Protein AF-0000000084494989 (afdb_homodimer)

Structure (mmCIF, N/CA/C/O backbone):
data_AF-0000000084494989-model_v1
#
loop_
_entity.id
_entity.type
_entity.pdbx_description
1 polymer 'Uncharacterized protein'
#
loop_
_atom_site.group_PDB
_atom_site.id
_atom_site.type_symbol
_atom_site.label_atom_id
_atom_site.label_alt_id
_atom_site.label_comp_id
_atom_site.label_asym_id
_atom_site.label_entity_id
_atom_site.label_seq_id
_atom_site.pdbx_PDB_ins_code
_atom_site.Cartn_x
_atom_site.Cartn_y
_atom_site.Cartn_z
_atom_site.occupancy
_atom_site.B_iso_or_equiv
_atom_site.auth_seq_id
_atom_site.auth_comp_id
_atom_site.auth_asym_id
_atom_site.auth_atom_id
_atom_site.pdbx_PDB_model_num
ATOM 1 N N . MET A 1 1 ? -18.688 28.234 21.469 1 36.44 1 MET A N 1
ATOM 2 C CA . MET A 1 1 ? -17.406 28.922 21.359 1 36.44 1 MET A CA 1
ATOM 3 C C . MET A 1 1 ? -16.328 27.984 20.844 1 36.44 1 MET A C 1
ATOM 5 O O . MET A 1 1 ? -15.438 28.406 20.094 1 36.44 1 MET A O 1
ATOM 9 N N . LEU A 1 2 ? -16.359 26.641 21.344 1 44.91 2 LEU A N 1
ATOM 10 C CA . LEU A 1 2 ? -15.422 25.547 21.078 1 44.91 2 LEU A CA 1
ATOM 11 C C . LEU A 1 2 ? -15.414 25.188 19.594 1 44.91 2 LEU A C 1
ATOM 13 O O . LEU A 1 2 ? -14.352 24.938 19.031 1 44.91 2 LEU A O 1
ATOM 17 N N . ILE A 1 3 ? -16.625 25.344 19.031 1 49.53 3 ILE A N 1
ATOM 18 C CA . ILE A 1 3 ? -16.844 25.031 17.609 1 49.53 3 ILE A CA 1
ATOM 19 C C . ILE A 1 3 ? -16.125 26.062 16.75 1 49.53 3 ILE A C 1
ATOM 21 O O . ILE A 1 3 ? -15.5 25.719 15.742 1 49.53 3 ILE A O 1
ATOM 25 N N . ALA A 1 4 ? -16.25 27.297 17.203 1 54.31 4 ALA A N 1
ATOM 26 C CA . ALA A 1 4 ? -15.648 28.406 16.469 1 54.31 4 ALA A CA 1
ATOM 27 C C . ALA A 1 4 ? -14.133 28.266 16.391 1 54.31 4 ALA A C 1
ATOM 29 O O . ALA A 1 4 ? -13.531 28.469 15.336 1 54.31 4 ALA A O 1
ATOM 30 N N . SER A 1 5 ? -13.562 27.906 17.516 1 60.19 5 SER A N 1
ATOM 31 C CA . SER A 1 5 ? -12.125 27.703 17.609 1 60.19 5 SER A CA 1
ATOM 32 C C . SER A 1 5 ? -11.648 26.594 16.688 1 60.19 5 SER A C 1
ATOM 34 O O . SER A 1 5 ? -10.594 26.703 16.062 1 60.19 5 SER A O 1
ATOM 36 N N . SER A 1 6 ? -12.68 25.812 16.422 1 79.06 6 SER A N 1
ATOM 37 C CA . SER A 1 6 ? -12.312 24.656 15.609 1 79.06 6 SER A CA 1
ATOM 38 C C . SER A 1 6 ? -12.25 25.016 14.125 1 79.06 6 SER A C 1
ATOM 40 O O . SER A 1 6 ? -11.305 24.641 13.43 1 79.06 6 SER A O 1
ATOM 42 N N . ILE A 1 7 ? -13.109 26.078 13.75 1 88.31 7 ILE A N 1
ATOM 43 C CA . ILE A 1 7 ? -13.133 26.438 12.336 1 88.31 7 ILE A CA 1
ATOM 44 C C . ILE A 1 7 ? -11.961 27.359 12.023 1 88.31 7 ILE A C 1
ATOM 46 O O . ILE A 1 7 ? -11.375 27.281 10.938 1 88.31 7 ILE A O 1
ATOM 50 N N . ASN A 1 8 ? -11.695 28.266 12.992 1 90.75 8 ASN A N 1
ATOM 51 C CA . ASN A 1 8 ? -10.562 29.172 12.797 1 90.75 8 ASN A CA 1
ATOM 52 C C . ASN A 1 8 ? -9.258 28.391 12.68 1 90.75 8 ASN A C 1
ATOM 54 O O . ASN A 1 8 ? -8.406 28.719 11.844 1 90.75 8 ASN A O 1
ATOM 58 N N . GLU A 1 9 ? -9.125 27.422 13.484 1 93.06 9 GLU A N 1
ATOM 59 C CA . GLU A 1 9 ? -7.934 26.578 13.43 1 93.06 9 GLU A CA 1
ATOM 60 C C . GLU A 1 9 ? -7.844 25.812 12.109 1 93.06 9 GLU A C 1
ATOM 62 O O . GLU A 1 9 ? -6.77 25.703 11.523 1 93.06 9 GLU A O 1
ATOM 67 N N . LEU A 1 10 ? -8.953 25.406 11.648 1 95.5 10 LEU A N 1
ATOM 68 C CA . LEU A 1 10 ? -9.016 24.688 10.375 1 95.5 10 LEU A CA 1
ATOM 69 C C . LEU A 1 10 ? -8.648 25.625 9.219 1 95.5 10 LEU A C 1
ATOM 71 O O . LEU A 1 10 ? -7.914 25.219 8.305 1 95.5 10 LEU A O 1
ATOM 75 N N . GLN A 1 11 ? -9.125 26.797 9.32 1 95.44 11 GLN A N 1
ATOM 76 C CA . GLN A 1 11 ? -8.828 27.766 8.281 1 95.44 11 GLN A CA 1
ATOM 77 C C . GLN A 1 11 ? -7.355 28.156 8.289 1 95.44 11 GLN A C 1
ATOM 79 O O . GLN A 1 11 ? -6.742 28.344 7.238 1 95.44 11 GLN A O 1
ATOM 84 N N . SER A 1 12 ? -6.922 28.359 9.492 1 96.38 12 SER A N 1
ATOM 85 C CA . SER A 1 12 ? -5.5 28.656 9.625 1 96.38 12 SER A CA 1
ATOM 86 C C . SER A 1 12 ? -4.637 27.547 9.055 1 96.38 12 SER A C 1
ATOM 88 O O . SER A 1 12 ? -3.662 27.797 8.344 1 96.38 12 SER A O 1
ATOM 90 N N . ALA A 1 13 ? -4.961 26.328 9.305 1 96.88 13 ALA A N 1
ATOM 91 C CA . ALA A 1 13 ? -4.246 25.172 8.773 1 96.88 13 ALA A CA 1
ATOM 92 C C . ALA A 1 13 ? -4.32 25.125 7.25 1 96.88 13 ALA A C 1
ATOM 94 O O . ALA A 1 13 ? -3.314 24.875 6.578 1 96.88 13 ALA A O 1
ATOM 95 N N . LYS A 1 14 ? -5.48 25.375 6.789 1 97.25 14 LYS A N 1
ATOM 96 C CA . LYS A 1 14 ? -5.645 25.422 5.34 1 97.25 14 LYS A CA 1
ATOM 97 C C . LYS A 1 14 ? -4.723 26.453 4.711 1 97.25 14 LYS A C 1
ATOM 99 O O . LYS A 1 14 ? -4.102 26.203 3.68 1 97.25 14 LYS A O 1
ATOM 104 N N . GLY A 1 15 ? -4.66 27.641 5.312 1 97.75 15 GLY A N 1
ATOM 105 C CA . GLY A 1 15 ? -3.756 28.672 4.832 1 97.75 15 GLY A CA 1
ATOM 106 C C . GLY A 1 15 ? -2.303 28.25 4.828 1 97.75 15 GLY A C 1
ATOM 107 O O . GLY A 1 15 ? -1.569 28.516 3.877 1 97.75 15 GLY A O 1
ATOM 108 N N . ALA A 1 16 ? -1.875 27.594 5.883 1 98 16 ALA A N 1
ATOM 109 C CA . ALA A 1 16 ? -0.505 27.109 5.988 1 98 16 ALA A CA 1
ATOM 110 C C . ALA A 1 16 ? -0.217 26.062 4.91 1 98 16 ALA A C 1
ATOM 112 O O . ALA A 1 16 ? 0.868 26.047 4.324 1 98 16 ALA A O 1
ATOM 113 N N . ILE A 1 17 ? -1.159 25.25 4.609 1 98.44 17 ILE A N 1
ATOM 114 C CA . ILE A 1 17 ? -1.026 24.219 3.584 1 98.44 17 ILE A CA 1
ATOM 115 C C . ILE A 1 17 ? -0.892 24.875 2.211 1 98.44 17 ILE A C 1
ATOM 117 O O . ILE A 1 17 ? -0.042 24.484 1.409 1 98.44 17 ILE A O 1
ATOM 121 N N . GLU A 1 18 ? -1.676 25.875 1.991 1 98.06 18 GLU A N 1
ATOM 122 C CA . GLU A 1 18 ? -1.604 26.594 0.723 1 98.06 18 GLU A CA 1
ATOM 123 C C . GLU A 1 18 ? -0.252 27.281 0.553 1 98.06 18 GLU A C 1
ATOM 125 O O . GLU A 1 18 ? 0.287 27.344 -0.554 1 98.06 18 GLU A O 1
ATOM 130 N N . THR A 1 19 ? 0.239 27.797 1.586 1 98.19 19 THR A N 1
ATOM 131 C CA . THR A 1 19 ? 1.559 28.422 1.556 1 98.19 19 THR A CA 1
ATOM 132 C C . THR A 1 19 ? 2.633 27.391 1.214 1 98.19 19 THR A C 1
ATOM 134 O O . THR A 1 19 ? 3.496 27.641 0.371 1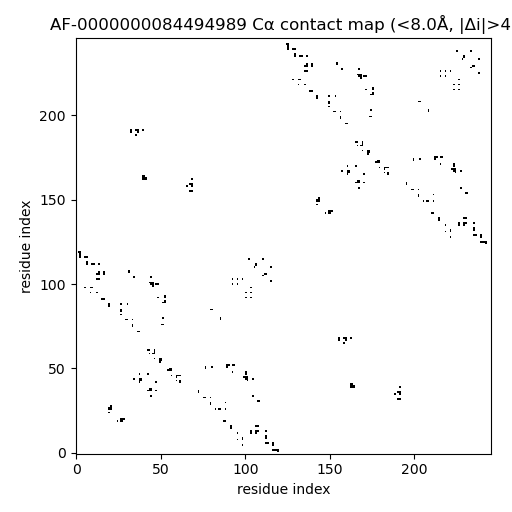 98.19 19 THR A O 1
ATOM 137 N N . LEU A 1 20 ? 2.582 26.219 1.835 1 98.19 20 LEU A N 1
ATOM 138 C CA . LEU A 1 20 ? 3.521 25.141 1.525 1 98.19 20 LEU A CA 1
ATOM 139 C C . LEU A 1 20 ? 3.434 24.75 0.054 1 98.19 20 LEU A C 1
ATOM 141 O O . LEU A 1 20 ? 4.461 24.609 -0.615 1 98.19 20 LEU A O 1
ATOM 145 N N . LYS A 1 21 ? 2.215 24.594 -0.373 1 98 21 LYS A N 1
ATOM 146 C CA . LYS A 1 21 ? 1.966 24.234 -1.763 1 98 21 LYS A CA 1
ATOM 147 C C . LYS A 1 21 ? 2.586 25.234 -2.723 1 98 21 LYS A C 1
ATOM 149 O O . LYS A 1 21 ? 3.182 24.859 -3.732 1 98 21 LYS 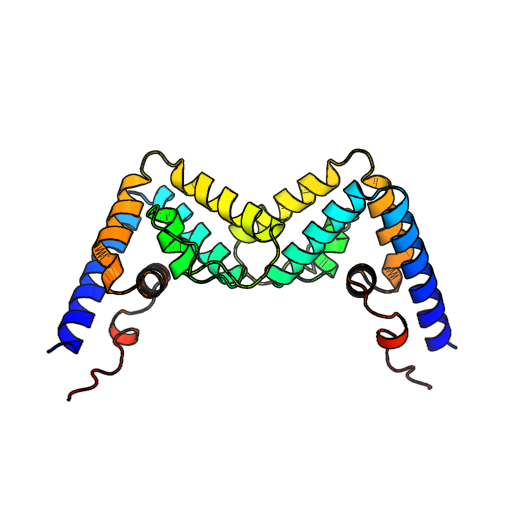A O 1
ATOM 154 N N . SER A 1 22 ? 2.51 26.484 -2.4 1 98 22 SER A N 1
ATOM 155 C CA . SER A 1 22 ? 2.979 27.562 -3.275 1 98 22 SER A CA 1
ATOM 156 C C . SER A 1 22 ? 4.492 27.734 -3.178 1 98 22 SER A C 1
ATOM 158 O O . SER A 1 22 ? 5.16 27.969 -4.184 1 98 22 SER A O 1
ATOM 160 N N . THR A 1 23 ? 5.094 27.578 -2.061 1 97.69 23 THR A N 1
ATOM 161 C CA . THR A 1 23 ? 6.5 27.891 -1.831 1 97.69 23 THR A CA 1
ATOM 162 C C . THR A 1 23 ? 7.371 26.656 -2.057 1 97.69 23 THR A C 1
ATOM 164 O O . THR A 1 23 ? 8.539 26.766 -2.432 1 97.69 23 THR A O 1
ATOM 167 N N . GLN A 1 24 ? 6.805 25.5 -1.738 1 97.88 24 GLN A N 1
ATOM 168 C CA . GLN A 1 24 ? 7.527 24.234 -1.868 1 97.88 24 GLN A CA 1
ATOM 169 C C . GLN A 1 24 ? 6.676 23.188 -2.568 1 97.88 24 GLN A C 1
ATOM 171 O O . GLN A 1 24 ? 6.348 22.156 -1.979 1 97.88 24 GLN A O 1
ATOM 176 N N . PRO A 1 25 ? 6.402 23.391 -3.857 1 97.62 25 PRO A N 1
ATOM 177 C CA . PRO A 1 25 ? 5.492 22.5 -4.578 1 97.62 25 PRO A CA 1
ATOM 178 C C . PRO A 1 25 ? 5.992 21.047 -4.625 1 97.62 25 PRO A C 1
ATOM 180 O O . PRO A 1 25 ? 5.188 20.125 -4.57 1 97.62 25 PRO A O 1
ATOM 183 N N . ALA A 1 26 ? 7.277 20.875 -4.688 1 97.44 26 ALA A N 1
ATOM 184 C CA . ALA A 1 26 ? 7.828 19.516 -4.734 1 97.44 26 ALA A CA 1
ATOM 185 C C . ALA A 1 26 ? 7.609 18.797 -3.406 1 97.44 26 ALA A C 1
ATOM 187 O O . ALA A 1 26 ? 7.23 17.625 -3.389 1 97.44 26 ALA A O 1
ATOM 188 N N . LEU A 1 27 ? 7.898 19.484 -2.357 1 98.19 27 LEU A N 1
ATOM 189 C CA . LEU A 1 27 ? 7.668 18.906 -1.041 1 98.19 27 LEU A CA 1
ATOM 190 C C . LEU A 1 27 ? 6.188 18.609 -0.831 1 98.19 27 LEU A C 1
ATOM 192 O O . LEU A 1 27 ? 5.832 17.547 -0.293 1 98.19 27 LEU A O 1
ATOM 196 N N . PHE A 1 28 ? 5.375 19.5 -1.277 1 98.31 28 PHE A N 1
ATOM 197 C CA . PHE A 1 28 ? 3.938 19.312 -1.157 1 98.31 28 PHE A CA 1
ATOM 198 C C . PHE A 1 28 ? 3.492 18.062 -1.929 1 98.31 28 PHE A C 1
ATOM 200 O O . PHE A 1 28 ? 2.674 17.281 -1.44 1 98.31 28 PHE A O 1
ATOM 207 N N . GLN A 1 29 ? 4.062 17.906 -3.057 1 97.38 29 GLN A N 1
ATOM 208 C CA . GLN A 1 29 ? 3.73 16.734 -3.852 1 97.38 29 GLN A CA 1
ATOM 209 C C . GLN A 1 29 ? 4.137 15.445 -3.133 1 97.38 29 GLN A C 1
ATOM 211 O O . GLN A 1 29 ? 3.406 14.453 -3.16 1 97.38 29 GLN A O 1
ATOM 216 N N . LYS A 1 30 ? 5.246 15.398 -2.5 1 97.69 30 LYS A N 1
ATOM 217 C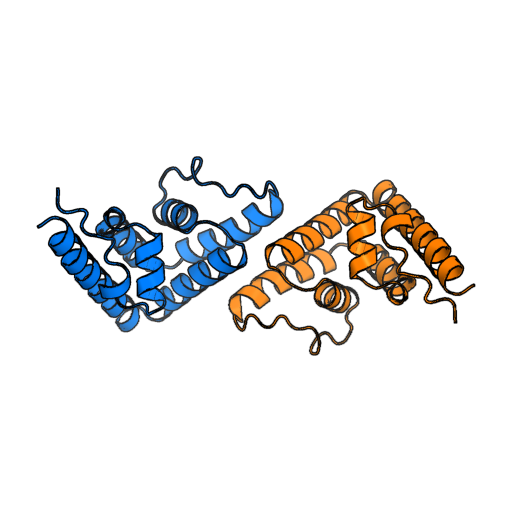 CA . LYS A 1 30 ? 5.68 14.234 -1.729 1 97.69 30 LYS A CA 1
ATOM 218 C C . LYS A 1 30 ? 4.738 13.969 -0.562 1 97.69 30 LYS A C 1
ATOM 220 O O . LYS A 1 30 ? 4.461 12.812 -0.233 1 97.69 30 LYS A O 1
ATOM 225 N N . PHE A 1 31 ? 4.32 15.062 0.033 1 98.31 31 PHE A N 1
ATOM 226 C CA . PHE A 1 31 ? 3.336 14.938 1.103 1 98.31 31 PHE A CA 1
ATOM 227 C C . PHE A 1 31 ? 2.047 14.312 0.583 1 98.31 31 PHE A C 1
ATOM 229 O O . PHE A 1 31 ? 1.534 13.359 1.173 1 98.31 31 PHE A O 1
ATOM 236 N N . MET A 1 32 ? 1.588 14.727 -0.549 1 97.88 32 MET A N 1
ATOM 237 C CA . MET A 1 32 ? 0.382 14.195 -1.175 1 97.88 32 MET A CA 1
ATOM 238 C C . MET A 1 32 ? 0.554 12.719 -1.512 1 97.88 32 MET A C 1
ATOM 240 O O . MET A 1 32 ? -0.374 11.922 -1.337 1 97.88 32 MET A O 1
ATOM 244 N N . ASN A 1 33 ? 1.681 12.406 -1.97 1 96.81 33 ASN A N 1
ATOM 245 C CA . ASN A 1 33 ? 1.987 11.016 -2.256 1 96.81 33 ASN A CA 1
ATOM 246 C C . ASN A 1 33 ? 1.846 10.141 -1.012 1 96.81 33 ASN A C 1
ATOM 248 O O . ASN A 1 33 ? 1.25 9.062 -1.067 1 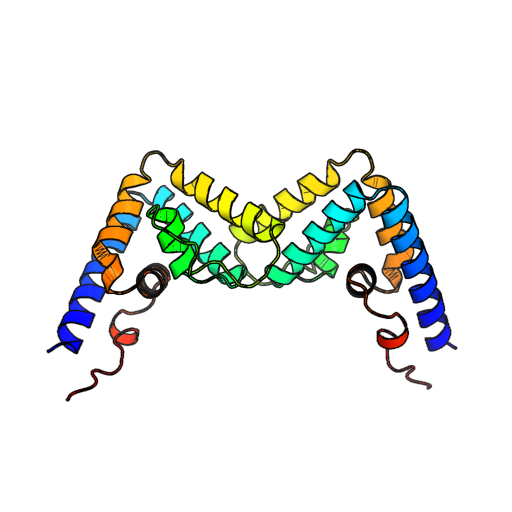96.81 33 ASN A O 1
ATOM 252 N N . SER A 1 34 ? 2.389 10.672 0.105 1 97.81 34 SER A N 1
ATOM 253 C CA . SER A 1 34 ? 2.299 9.938 1.365 1 97.81 34 SER A CA 1
ATOM 254 C C . SER A 1 34 ? 0.85 9.773 1.809 1 97.81 34 SER A C 1
ATOM 256 O O . SER A 1 34 ? 0.465 8.719 2.312 1 97.81 34 SER A O 1
ATOM 258 N N . ILE A 1 35 ? 0.06 10.789 1.64 1 97.81 35 ILE A N 1
ATOM 259 C CA . ILE A 1 35 ? -1.353 10.75 2.004 1 97.81 35 ILE A CA 1
ATOM 260 C C . ILE A 1 35 ? -2.074 9.695 1.175 1 97.81 35 ILE A C 1
ATOM 262 O O . ILE A 1 35 ? -2.809 8.867 1.719 1 97.81 35 ILE A O 1
ATOM 266 N N . ARG A 1 36 ? -1.807 9.719 -0.063 1 95.75 36 ARG A N 1
ATOM 267 C CA . ARG A 1 36 ? -2.469 8.781 -0.964 1 95.75 36 ARG A CA 1
ATOM 268 C C . ARG A 1 36 ? -2.066 7.34 -0.654 1 95.75 36 ARG A C 1
ATOM 270 O O . ARG A 1 36 ? -2.908 6.441 -0.658 1 95.75 36 ARG A O 1
ATOM 277 N N . LEU A 1 37 ? -0.821 7.121 -0.446 1 96.12 37 LEU A N 1
ATOM 278 C CA . LEU A 1 37 ? -0.343 5.789 -0.094 1 96.12 37 LEU A CA 1
ATOM 279 C C . LEU A 1 37 ? -0.973 5.312 1.21 1 96.12 37 LEU A C 1
ATOM 281 O O . LEU A 1 37 ? -1.412 4.164 1.31 1 96.12 37 LEU A O 1
ATOM 285 N N . THR A 1 38 ? -0.998 6.23 2.191 1 96.19 38 THR A N 1
ATOM 286 C CA . THR A 1 38 ? -1.605 5.914 3.479 1 96.19 38 THR A CA 1
ATOM 287 C C . THR A 1 38 ? -3.064 5.5 3.301 1 96.19 38 THR A C 1
ATOM 289 O O . THR A 1 38 ? -3.494 4.477 3.832 1 96.19 38 THR A O 1
ATOM 292 N N . HIS A 1 39 ? -3.744 6.199 2.523 1 94.5 39 HIS A N 1
ATOM 293 C CA . HIS A 1 39 ? -5.152 5.941 2.254 1 94.5 39 HIS A CA 1
ATOM 294 C C . HIS A 1 39 ? -5.34 4.605 1.539 1 94.5 39 HIS A C 1
ATOM 296 O O . HIS A 1 39 ? -6.176 3.793 1.94 1 94.5 39 HIS A O 1
ATOM 302 N N . GLN A 1 40 ? -4.562 4.465 0.591 1 93.44 40 GLN A N 1
ATOM 303 C CA . GLN A 1 40 ? -4.672 3.252 -0.213 1 93.44 40 GLN A CA 1
ATOM 304 C C . GLN A 1 40 ? -4.387 2.008 0.625 1 93.44 40 GLN A C 1
ATOM 306 O O . GLN A 1 40 ? -5.012 0.963 0.427 1 93.44 40 GLN A O 1
ATOM 311 N N . LEU A 1 41 ? -3.428 2.102 1.467 1 94.44 41 LEU A N 1
ATOM 312 C CA . LEU A 1 41 ? -3.037 0.983 2.318 1 94.44 41 LEU A CA 1
ATOM 313 C C . LEU A 1 41 ? -4.02 0.81 3.473 1 94.44 41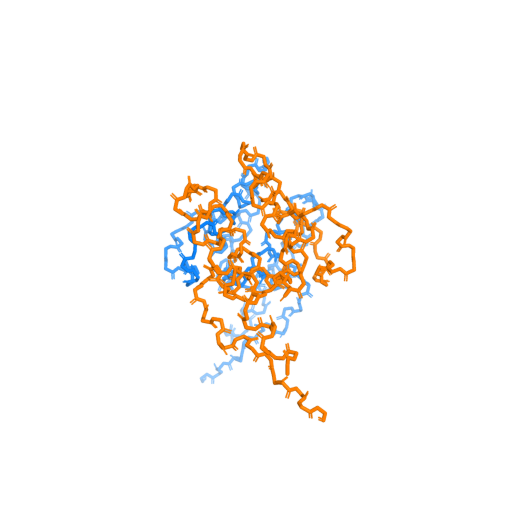 LEU A C 1
ATOM 315 O O . LEU A 1 41 ? -3.922 -0.153 4.234 1 94.44 41 LEU A O 1
ATOM 319 N N . GLN A 1 42 ? -4.973 1.774 3.604 1 92.88 42 GLN A N 1
ATOM 320 C CA . GLN A 1 42 ? -5.957 1.764 4.68 1 92.88 42 GLN A CA 1
ATOM 321 C C . GLN A 1 42 ? -5.285 1.911 6.043 1 92.88 42 GLN A C 1
ATOM 323 O O . GLN A 1 42 ? -5.637 1.208 6.992 1 92.88 42 GLN A O 1
ATOM 328 N N . PHE A 1 43 ? -4.297 2.662 6.07 1 94.31 43 PHE A N 1
ATOM 329 C CA . PHE A 1 43 ? -3.654 3.029 7.324 1 94.31 43 PHE A CA 1
ATOM 330 C C . PHE A 1 43 ? -4.266 4.301 7.895 1 94.31 43 PHE A C 1
ATOM 332 O O . PHE A 1 43 ? -4.895 5.074 7.168 1 94.31 43 PHE A O 1
ATOM 339 N N . GLY A 1 44 ? -4.113 4.523 9.125 1 94.5 44 GLY A N 1
ATOM 340 C CA . GLY A 1 44 ? -4.602 5.746 9.742 1 94.5 44 GLY A CA 1
ATOM 341 C C . GLY A 1 44 ? -3.682 6.934 9.531 1 94.5 44 GLY A C 1
ATOM 342 O O . GLY A 1 44 ? -2.459 6.793 9.57 1 94.5 44 GLY A O 1
ATOM 343 N N . PHE A 1 45 ? -4.316 8.031 9.352 1 96.94 45 PHE A N 1
ATOM 344 C CA . PHE A 1 45 ? -3.516 9.234 9.156 1 96.94 45 PHE A CA 1
ATOM 345 C C . PHE A 1 45 ? -2.771 9.602 10.438 1 96.94 45 PHE A C 1
ATOM 347 O O . PHE A 1 45 ? -1.717 10.242 10.383 1 96.94 45 PHE A O 1
ATOM 354 N N . GLN A 1 46 ? -3.301 9.18 11.531 1 95.88 46 GLN A N 1
ATOM 355 C CA . GLN A 1 46 ? -2.6 9.398 12.789 1 95.88 46 GLN A CA 1
ATOM 356 C C . GLN A 1 46 ? -1.243 8.703 12.797 1 95.88 46 GLN A C 1
ATOM 358 O O . GLN A 1 46 ? -0.249 9.266 13.258 1 95.88 46 GLN A O 1
ATOM 363 N N . TYR A 1 47 ? -1.273 7.551 12.328 1 96.5 47 TYR A N 1
ATOM 364 C CA . TYR A 1 47 ? -0.018 6.816 12.203 1 96.5 47 TYR A CA 1
ATOM 365 C C . TYR A 1 47 ? 0.967 7.566 11.312 1 96.5 47 TYR A C 1
ATOM 367 O O . TYR A 1 47 ? 2.133 7.742 11.68 1 96.5 47 TYR A O 1
ATOM 375 N N . MET A 1 48 ? 0.479 8.031 10.227 1 97.56 48 MET A N 1
ATOM 376 C CA . MET A 1 48 ? 1.313 8.781 9.297 1 97.56 48 MET A CA 1
ATOM 377 C C . MET A 1 48 ? 1.891 10.023 9.961 1 97.56 48 MET A C 1
ATOM 379 O O . MET A 1 48 ? 3.092 10.289 9.859 1 97.56 48 MET A O 1
ATOM 383 N N . GLY A 1 49 ? 1.021 10.789 10.594 1 97.75 49 GLY A N 1
ATOM 384 C CA . GLY A 1 49 ? 1.459 12 11.266 1 97.75 49 GLY A CA 1
ATOM 385 C C . GLY A 1 49 ? 2.545 11.758 12.289 1 97.75 49 GLY A C 1
ATOM 386 O O . GLY A 1 49 ? 3.549 12.469 12.328 1 97.75 49 GLY A O 1
ATOM 387 N N . CYS A 1 50 ? 2.354 10.703 13.055 1 97.25 50 CYS A N 1
ATOM 388 C CA . CYS A 1 50 ? 3.336 10.367 14.078 1 97.25 50 CYS A CA 1
ATOM 389 C C . CYS A 1 50 ? 4.68 10.023 13.453 1 97.25 50 CYS A C 1
ATOM 391 O O . CYS A 1 50 ? 5.727 10.43 13.953 1 97.25 50 CYS A O 1
ATOM 393 N N . LEU A 1 51 ? 4.648 9.266 12.406 1 97.31 51 LEU A N 1
ATOM 394 C CA . LEU A 1 51 ? 5.895 8.914 11.734 1 97.31 51 LEU A CA 1
ATOM 395 C C . LEU A 1 51 ? 6.609 10.156 11.227 1 97.31 51 LEU A C 1
ATOM 397 O O . LEU A 1 51 ? 7.824 10.289 11.391 1 97.31 51 LEU A O 1
ATOM 401 N N . ILE A 1 52 ? 5.883 11.062 10.625 1 98 52 ILE A N 1
ATOM 402 C CA . ILE A 1 52 ? 6.441 12.273 10.039 1 98 52 ILE A CA 1
ATOM 403 C C . ILE A 1 52 ? 7.004 13.164 11.148 1 98 52 ILE A C 1
ATOM 405 O O . ILE A 1 52 ? 8.109 13.695 11.023 1 98 52 ILE A O 1
ATOM 409 N N . THR A 1 53 ? 6.238 13.328 12.203 1 97.31 53 THR A N 1
ATOM 410 C CA . THR A 1 53 ? 6.637 14.234 13.273 1 97.31 53 THR A CA 1
ATOM 411 C C . THR A 1 53 ? 7.543 13.531 14.273 1 97.31 53 THR A C 1
ATOM 413 O O . THR A 1 53 ? 7.941 14.125 15.281 1 97.31 53 THR A O 1
ATOM 416 N N . GLU A 1 54 ? 7.828 12.258 14.062 1 95.06 54 GLU A N 1
ATOM 417 C CA . GLU A 1 54 ? 8.75 11.461 14.867 1 95.06 54 GLU A CA 1
ATOM 418 C C . GLU A 1 54 ? 8.242 11.32 16.297 1 95.06 54 GLU A C 1
ATOM 420 O O . GLU A 1 54 ? 9.023 11.43 17.25 1 95.06 54 GLU A O 1
ATOM 425 N N . GLU A 1 55 ? 6.992 11.273 16.391 1 94.94 55 GLU A N 1
ATOM 426 C CA . GLU A 1 55 ? 6.344 10.953 17.656 1 94.94 55 GLU A CA 1
ATOM 427 C C . GLU A 1 55 ? 6.145 9.453 17.812 1 94.94 55 GLU A C 1
ATOM 429 O O . GLU A 1 55 ? 6.293 8.695 16.844 1 94.94 55 GLU A O 1
ATOM 434 N N . ASP A 1 56 ? 5.836 9.023 19.031 1 94.62 56 ASP A N 1
ATOM 435 C CA . ASP A 1 56 ? 5.555 7.609 19.25 1 94.62 56 ASP A CA 1
ATOM 436 C C . ASP A 1 56 ? 4.332 7.164 18.469 1 94.62 56 ASP A C 1
ATOM 438 O O . ASP A 1 56 ? 3.229 7.68 18.672 1 94.62 56 ASP A O 1
ATOM 442 N N . SER A 1 57 ? 4.555 6.277 17.578 1 93.12 57 SER A N 1
ATOM 443 C CA . SER A 1 57 ? 3.506 5.832 16.672 1 93.12 57 SER A CA 1
ATOM 444 C C . SER A 1 57 ? 2.996 4.445 17.047 1 93.12 57 SER A C 1
ATOM 446 O O . SER A 1 57 ? 2.113 3.9 16.375 1 93.12 57 SER A O 1
ATOM 448 N N . SER A 1 58 ? 3.41 3.785 18.047 1 91.44 58 SER A N 1
ATOM 449 C CA . SER A 1 58 ? 3.146 2.395 18.406 1 91.44 58 SER A CA 1
ATOM 450 C C . SER A 1 58 ? 1.655 2.152 18.625 1 91.44 58 SER A C 1
ATOM 452 O O . SER A 1 58 ? 1.128 1.109 18.234 1 91.44 58 SER A O 1
ATOM 454 N N . SER A 1 59 ? 0.986 3.125 19.219 1 91.5 59 SER A N 1
ATOM 455 C CA . SER A 1 59 ? -0.428 2.988 19.547 1 91.5 59 SER A CA 1
ATOM 456 C C . SER A 1 59 ? -1.305 3.119 18.312 1 91.5 59 SER A C 1
ATOM 458 O O . SER A 1 59 ? -2.49 2.785 18.344 1 91.5 59 SER A O 1
ATOM 460 N N . PHE A 1 60 ? -0.719 3.516 17.219 1 91.38 60 PHE A N 1
ATOM 461 C CA . PHE A 1 60 ? -1.498 3.793 16.031 1 91.38 60 PHE A CA 1
ATOM 462 C C . PHE A 1 60 ? -1.076 2.877 14.883 1 91.38 60 PHE A C 1
ATOM 464 O O . PHE A 1 60 ? -1.482 3.08 13.734 1 91.38 60 PHE A O 1
ATOM 471 N N . ARG A 1 61 ? -0.239 1.949 15.211 1 90.12 61 ARG A N 1
ATOM 472 C CA . ARG A 1 61 ? 0.194 0.974 14.211 1 90.12 61 ARG A CA 1
ATOM 473 C C . ARG A 1 61 ? -0.999 0.241 13.609 1 90.12 61 ARG A C 1
ATOM 475 O O . ARG A 1 61 ? -1.887 -0.213 14.336 1 90.12 61 ARG A O 1
ATOM 482 N N . PRO A 1 62 ? -1.024 0.227 12.219 1 89.25 62 PRO A N 1
ATOM 483 C CA . PRO A 1 62 ? -2.158 -0.457 11.594 1 89.25 62 PRO A CA 1
ATOM 484 C C . PRO A 1 62 ? -2.271 -1.92 12.016 1 89.25 62 PRO A C 1
ATOM 486 O O . PRO A 1 62 ? -1.257 -2.57 12.281 1 89.25 62 PRO A O 1
ATOM 489 N N . ALA A 1 63 ? -3.469 -2.393 12.062 1 73.06 63 ALA A N 1
ATOM 490 C CA . ALA A 1 63 ? -3.799 -3.748 12.492 1 73.06 63 ALA A CA 1
ATOM 491 C C . ALA A 1 63 ? -3.225 -4.785 11.539 1 73.06 63 ALA A C 1
ATOM 493 O O . ALA A 1 63 ? -2.965 -5.926 11.93 1 73.06 63 ALA A O 1
ATOM 494 N N . SER A 1 64 ? -3.252 -4.344 10.25 1 66.19 64 SER A N 1
ATOM 495 C CA . SER A 1 64 ? -2.75 -5.363 9.328 1 66.19 64 SER A CA 1
ATOM 496 C C . SER A 1 64 ? -1.368 -5.852 9.75 1 66.19 64 SER A C 1
ATOM 498 O O . SER A 1 64 ? -0.516 -5.055 10.148 1 66.19 64 SER A O 1
ATOM 500 N N . GLN A 1 65 ? -1.283 -6.824 10.281 1 64.88 65 GLN A N 1
ATOM 501 C CA . GLN A 1 65 ? -0.162 -7.512 10.906 1 64.88 65 GLN A CA 1
ATOM 502 C C . GLN A 1 65 ? 0.94 -7.809 9.898 1 64.88 65 GLN A C 1
ATOM 504 O O . GLN A 1 65 ? 1.959 -8.414 10.242 1 64.88 65 GLN A O 1
ATOM 509 N N . ASP A 1 66 ? 0.851 -7.18 8.672 1 85.81 66 ASP A N 1
ATOM 510 C CA . ASP A 1 66 ? 1.914 -7.668 7.801 1 85.81 66 ASP A CA 1
ATOM 511 C C . ASP A 1 66 ? 3.148 -6.773 7.879 1 85.81 66 ASP A C 1
ATOM 513 O O . ASP A 1 66 ? 3.115 -5.621 7.441 1 85.81 66 ASP A O 1
ATOM 517 N N . GLU A 1 67 ? 4.164 -7.301 8.398 1 91.81 67 GLU A N 1
ATOM 518 C CA . GLU A 1 67 ? 5.41 -6.578 8.633 1 91.81 67 GLU A CA 1
ATOM 519 C C . GLU A 1 67 ? 6.023 -6.094 7.324 1 91.81 67 GLU A C 1
ATOM 521 O O . GLU A 1 67 ? 6.629 -5.023 7.277 1 91.81 67 GLU A O 1
ATOM 526 N N . TYR A 1 68 ? 5.816 -6.805 6.332 1 95.31 68 TYR A N 1
ATOM 527 C CA . TYR A 1 68 ? 6.379 -6.418 5.043 1 95.31 68 TYR A CA 1
ATOM 528 C C . TYR A 1 68 ? 5.691 -5.168 4.5 1 95.31 68 TYR A C 1
ATOM 530 O O . TYR A 1 68 ? 6.355 -4.219 4.086 1 95.31 68 TYR A O 1
ATOM 538 N N . VAL A 1 69 ? 4.375 -5.141 4.582 1 96.38 69 VAL A N 1
ATOM 539 C CA . VAL A 1 69 ? 3.623 -3.992 4.09 1 96.38 69 VAL A CA 1
ATOM 540 C C . VAL A 1 69 ? 3.998 -2.744 4.887 1 96.38 69 VAL A C 1
ATOM 542 O O . VAL A 1 69 ? 4.203 -1.673 4.312 1 96.38 69 VAL A O 1
ATOM 545 N N . LEU A 1 70 ? 4.168 -2.939 6.168 1 95.69 70 LEU A N 1
ATOM 546 C CA . LEU A 1 70 ? 4.582 -1.841 7.035 1 95.69 70 LEU A CA 1
ATOM 547 C C . LEU A 1 70 ? 5.965 -1.332 6.645 1 95.69 70 LEU A C 1
ATOM 549 O O . LEU A 1 70 ? 6.203 -0.122 6.609 1 95.69 70 LEU A O 1
ATOM 553 N N . SER A 1 71 ? 6.777 -2.238 6.355 1 96.38 71 SER A N 1
ATOM 554 C CA . SER A 1 71 ? 8.148 -1.862 6.012 1 96.38 71 SER A CA 1
ATOM 555 C C . SER A 1 71 ? 8.188 -1.087 4.699 1 96.38 71 SER A C 1
ATOM 557 O O . SER A 1 71 ? 8.961 -0.135 4.559 1 96.38 71 SER A O 1
ATOM 559 N N . VAL A 1 72 ? 7.43 -1.472 3.736 1 97.12 72 VAL A N 1
ATOM 560 C CA . VAL A 1 72 ? 7.336 -0.75 2.473 1 97.12 72 VAL A CA 1
ATOM 561 C C . VAL A 1 72 ? 6.855 0.678 2.727 1 97.12 72 VAL A C 1
ATOM 563 O O . VAL A 1 72 ? 7.438 1.635 2.207 1 97.12 72 VAL A O 1
ATOM 566 N N . TYR A 1 73 ? 5.836 0.799 3.541 1 96.81 73 TYR A N 1
ATOM 567 C CA . TYR A 1 73 ? 5.258 2.098 3.869 1 96.81 73 TYR A CA 1
ATOM 568 C C . TYR A 1 73 ? 6.273 2.982 4.578 1 96.81 73 TYR A C 1
ATOM 570 O O . TYR A 1 73 ? 6.457 4.145 4.211 1 96.81 73 TYR A O 1
ATOM 578 N N . GLN A 1 74 ? 6.941 2.424 5.527 1 96.81 74 GLN A N 1
ATOM 579 C CA . GLN A 1 74 ? 7.922 3.172 6.309 1 96.81 74 GLN A CA 1
ATOM 580 C C . GLN A 1 74 ? 9.086 3.625 5.441 1 96.81 74 GLN A C 1
ATOM 582 O O . GLN A 1 74 ? 9.648 4.703 5.66 1 96.81 74 GLN A O 1
ATOM 587 N N . ARG A 1 75 ? 9.438 2.828 4.523 1 97.69 75 ARG A N 1
ATOM 588 C CA . ARG A 1 75 ? 10.484 3.236 3.594 1 97.69 75 ARG A CA 1
ATOM 589 C C . ARG A 1 75 ? 10.055 4.457 2.787 1 97.69 75 ARG A C 1
ATOM 591 O O . ARG A 1 75 ? 10.852 5.379 2.576 1 97.69 75 ARG A O 1
ATOM 598 N N . GLU A 1 76 ? 8.828 4.477 2.348 1 97.88 76 GLU A N 1
ATOM 599 C CA . GLU A 1 76 ? 8.312 5.625 1.612 1 97.88 76 GLU A CA 1
ATOM 600 C C . GLU A 1 76 ? 8.305 6.879 2.48 1 97.88 76 GLU A C 1
ATOM 602 O O . GLU A 1 76 ? 8.648 7.969 2.012 1 97.88 76 GLU A O 1
ATOM 607 N N . ILE A 1 77 ? 7.953 6.707 3.742 1 98.25 77 ILE A N 1
ATOM 608 C CA . ILE A 1 77 ? 7.949 7.836 4.664 1 98.25 77 ILE A CA 1
ATOM 609 C C . ILE A 1 77 ? 9.383 8.312 4.902 1 98.25 77 ILE A C 1
ATOM 611 O O . ILE A 1 77 ? 9.633 9.516 5.016 1 98.25 77 ILE A O 1
ATOM 615 N N . LYS A 1 78 ? 10.266 7.398 4.984 1 97.88 78 LYS A N 1
ATOM 616 C CA . LYS A 1 78 ? 11.672 7.754 5.152 1 97.88 78 LYS A CA 1
ATOM 617 C C . LYS A 1 78 ? 12.172 8.586 3.975 1 97.88 78 LYS A C 1
ATOM 619 O O . LYS A 1 78 ? 12.953 9.523 4.156 1 97.88 78 LYS A O 1
ATOM 624 N N . GLU A 1 79 ? 11.703 8.203 2.781 1 97.38 79 GLU A N 1
ATOM 625 C CA . GLU A 1 79 ? 12.07 8.984 1.599 1 97.38 79 GLU A CA 1
ATOM 626 C C . GLU A 1 79 ? 11.555 10.414 1.695 1 97.38 79 GLU A C 1
ATOM 628 O O . GLU A 1 79 ? 12.242 11.359 1.304 1 97.38 79 GLU A O 1
ATOM 633 N N . LEU A 1 80 ? 10.359 10.609 2.166 1 97.94 80 LEU A N 1
ATOM 634 C CA . LEU A 1 80 ? 9.797 11.938 2.4 1 97.94 80 LEU A CA 1
ATOM 635 C C . LEU A 1 80 ? 10.648 12.719 3.393 1 97.94 80 LEU A C 1
ATOM 637 O O . LEU A 1 80 ? 10.961 13.891 3.16 1 97.94 80 LEU A O 1
ATOM 641 N N . LYS A 1 81 ? 11.07 12.062 4.418 1 97.88 81 LYS A N 1
ATOM 642 C CA . LYS A 1 81 ? 11.828 12.703 5.492 1 97.88 81 LYS A CA 1
ATOM 643 C C . LYS A 1 81 ? 13.234 13.07 5.035 1 97.88 81 LYS A C 1
ATOM 645 O O . LYS A 1 81 ? 13.906 13.883 5.672 1 97.88 81 LYS A O 1
ATOM 650 N N . ALA A 1 82 ? 13.688 12.477 3.965 1 97.25 82 ALA A N 1
ATOM 651 C CA . ALA A 1 82 ? 15.031 12.727 3.441 1 97.25 82 ALA A CA 1
ATOM 652 C C . ALA A 1 82 ? 15.062 14.016 2.623 1 97.25 82 ALA A C 1
ATOM 654 O O . ALA A 1 82 ? 16.141 14.492 2.252 1 97.25 82 ALA A O 1
ATOM 655 N N . ASP A 1 83 ? 13.891 14.57 2.338 1 96.62 83 ASP A N 1
ATOM 656 C CA . ASP A 1 83 ? 13.828 15.812 1.577 1 96.62 83 ASP A CA 1
ATOM 657 C C . ASP A 1 83 ? 14.555 16.938 2.311 1 96.62 83 ASP A C 1
ATOM 659 O O . ASP A 1 83 ? 14.445 17.062 3.533 1 96.62 83 ASP A O 1
ATOM 663 N N . SER A 1 84 ? 15.195 17.797 1.57 1 96.38 84 SER A N 1
ATOM 664 C CA . SER A 1 84 ? 16 18.859 2.156 1 96.38 84 SER A CA 1
ATOM 665 C C . SER A 1 84 ? 15.125 19.875 2.889 1 96.38 84 SER A C 1
ATOM 667 O O . SER A 1 84 ? 15.594 20.562 3.805 1 96.38 84 SER A O 1
ATOM 669 N N . LYS A 1 85 ? 13.836 20 2.506 1 97.19 85 LYS A N 1
ATOM 670 C CA . LYS A 1 85 ? 12.945 20.969 3.111 1 97.19 85 LYS A CA 1
ATOM 671 C C . LYS A 1 85 ? 11.914 20.297 4.012 1 97.19 85 LYS A C 1
ATOM 673 O O . LYS A 1 85 ? 10.891 20.891 4.359 1 97.19 85 LYS A O 1
ATOM 678 N N . PHE A 1 86 ? 12.188 19.109 4.375 1 97.88 86 PHE A N 1
ATOM 679 C CA . PHE A 1 86 ? 11.258 18.281 5.141 1 97.88 86 PHE A CA 1
ATOM 680 C C . PHE A 1 86 ? 10.82 19 6.41 1 97.88 86 PHE A C 1
ATOM 682 O O . PHE A 1 86 ? 9.68 18.859 6.855 1 97.88 86 PHE A O 1
ATOM 689 N N . HIS A 1 87 ? 11.648 19.797 7.02 1 97.31 87 HIS A N 1
ATOM 690 C CA . HIS A 1 87 ? 11.383 20.469 8.281 1 97.31 87 HIS A CA 1
ATOM 691 C C . HIS A 1 87 ? 10.133 21.344 8.188 1 97.31 87 HIS A C 1
ATOM 693 O O . HIS A 1 87 ? 9.367 21.438 9.148 1 97.31 87 HIS A O 1
ATOM 699 N N . ASP A 1 88 ? 9.875 21.938 7.035 1 97.81 88 ASP A N 1
ATOM 700 C CA . ASP A 1 88 ? 8.711 22.797 6.848 1 97.81 88 ASP A CA 1
ATOM 701 C C . ASP A 1 88 ? 7.414 22 7 1 97.81 88 ASP A C 1
ATOM 703 O O . ASP A 1 88 ? 6.465 22.453 7.629 1 97.81 88 ASP A O 1
ATOM 707 N N . LEU A 1 89 ? 7.398 20.797 6.461 1 98.44 89 LEU A N 1
ATOM 708 C CA . LEU A 1 89 ? 6.234 19.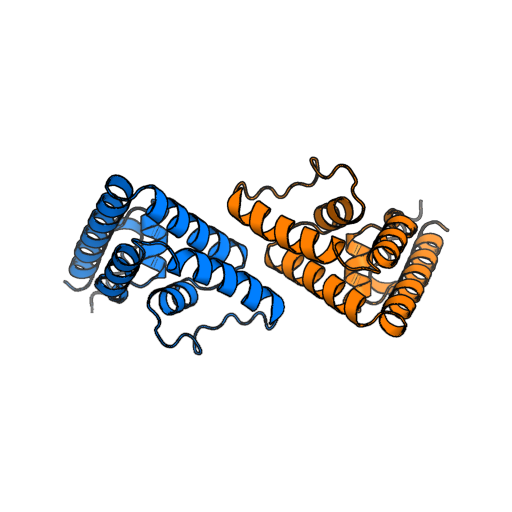922 6.566 1 98.44 89 LEU A CA 1
ATOM 709 C C . LEU A 1 89 ? 6.051 19.438 7.996 1 98.44 89 LEU A C 1
ATOM 711 O O . LEU A 1 89 ? 4.938 19.453 8.523 1 98.44 89 LEU A O 1
ATOM 715 N N . LYS A 1 90 ? 7.164 19 8.562 1 98.38 90 LYS A N 1
ATOM 716 C CA . LYS A 1 90 ? 7.133 18.531 9.945 1 98.38 90 LYS A CA 1
ATOM 717 C C . LYS A 1 90 ? 6.551 19.594 10.867 1 98.38 90 LYS A C 1
ATOM 719 O O . LYS A 1 90 ? 5.684 19.297 11.695 1 98.38 90 LYS A O 1
ATOM 724 N N . GLN A 1 91 ? 6.988 20.812 10.75 1 97.75 91 GLN A N 1
ATOM 725 C CA . GLN A 1 91 ? 6.531 21.922 11.586 1 97.75 91 GLN A CA 1
ATOM 726 C C . GLN A 1 91 ? 5.051 22.203 11.352 1 97.75 91 GLN A C 1
ATOM 728 O O . GLN A 1 91 ? 4.309 22.484 12.297 1 97.75 91 GLN A O 1
ATOM 733 N N . LEU A 1 92 ? 4.676 22.156 10.094 1 98.19 92 LEU A N 1
ATOM 734 C CA . LEU A 1 92 ? 3.266 22.375 9.781 1 98.19 92 LEU A CA 1
ATOM 735 C C . LEU A 1 92 ? 2.389 21.359 10.516 1 98.19 92 LEU A C 1
ATOM 737 O O . LEU A 1 92 ? 1.441 21.75 11.203 1 98.19 92 LEU A O 1
ATOM 741 N N . LEU A 1 93 ? 2.711 20.109 10.383 1 98.12 93 LEU A N 1
ATOM 742 C CA . LEU A 1 93 ? 1.918 19.062 11.023 1 98.12 93 LEU A CA 1
ATOM 743 C C . LEU A 1 93 ? 1.931 19.219 12.547 1 98.12 93 LEU A C 1
ATOM 745 O O . LEU A 1 93 ? 0.882 19.141 13.188 1 98.12 93 LEU A O 1
ATOM 749 N N . ALA A 1 94 ? 3.105 19.484 13.055 1 96.88 94 ALA A N 1
ATOM 750 C CA . ALA A 1 94 ? 3.244 19.625 14.5 1 96.88 94 ALA A CA 1
ATOM 751 C C . ALA A 1 94 ? 2.436 20.812 15.016 1 96.88 94 ALA A C 1
ATOM 753 O O . ALA A 1 94 ? 1.821 20.734 16.078 1 96.88 94 ALA A O 1
ATOM 754 N N . SER A 1 95 ? 2.35 21.875 14.289 1 96.88 95 SER A N 1
ATOM 755 C CA . SER A 1 95 ? 1.693 23.109 14.711 1 96.88 95 SER A CA 1
ATOM 756 C C . SER A 1 95 ? 0.178 22.938 14.758 1 96.88 95 SER A C 1
ATOM 758 O O . SER A 1 95 ? -0.503 23.609 15.531 1 96.88 95 SER A O 1
ATOM 760 N N . TYR A 1 96 ? -0.291 21.984 13.977 1 95.88 96 TYR A N 1
ATOM 761 C CA . TYR A 1 96 ? -1.742 21.875 13.891 1 95.88 96 TYR A CA 1
ATOM 762 C C . TYR A 1 96 ? -2.209 20.5 14.328 1 95.88 96 TYR A C 1
ATOM 764 O O . TYR A 1 96 ? -3.283 20.047 13.922 1 95.88 96 TYR A O 1
ATOM 772 N N . LYS A 1 97 ? -1.389 19.812 15.055 1 94.19 97 LYS A N 1
ATOM 773 C CA . LYS A 1 97 ? -1.723 18.453 15.5 1 94.19 97 LYS A CA 1
ATOM 774 C C . LYS A 1 97 ? -3.025 18.453 16.297 1 94.19 97 LYS A C 1
ATOM 776 O O . LYS A 1 97 ? -3.711 17.422 16.359 1 94.19 97 LYS A O 1
ATOM 781 N N . GLN A 1 98 ? -3.467 19.578 16.844 1 91.94 98 GLN A N 1
ATOM 782 C CA . GLN A 1 98 ? -4.652 19.672 17.688 1 91.94 98 GLN A CA 1
ATOM 783 C C . GLN A 1 98 ? -5.922 19.422 16.875 1 91.94 98 GLN A C 1
ATOM 785 O O . GLN A 1 98 ? -6.957 19.031 17.438 1 91.94 98 GLN A O 1
ATOM 790 N N . ILE A 1 99 ? -5.906 19.719 15.625 1 93.75 99 ILE A N 1
ATOM 791 C CA . ILE A 1 99 ? -7.098 19.453 14.828 1 93.75 99 ILE A CA 1
ATOM 792 C C . ILE A 1 99 ? -7.031 18.031 14.273 1 93.75 99 ILE A C 1
ATOM 794 O O . ILE A 1 99 ? -7.926 17.609 13.531 1 93.75 99 ILE A O 1
ATOM 798 N N . SER A 1 100 ? -5.957 17.328 14.438 1 93.62 100 SER A N 1
ATOM 799 C CA . SER A 1 100 ? -5.711 15.938 14.031 1 93.62 100 SER A CA 1
ATOM 800 C C . SER A 1 100 ? -5.023 15.875 12.672 1 93.62 100 SER A C 1
ATOM 802 O O . SER A 1 100 ? -5.273 16.703 11.805 1 93.62 100 SER A O 1
ATOM 804 N N . TYR A 1 101 ? -4.223 14.852 12.547 1 96.5 101 TYR A N 1
ATOM 805 C CA . TYR A 1 101 ? -3.529 14.633 11.281 1 96.5 101 TYR A CA 1
ATOM 806 C C . TYR A 1 101 ? -4.512 14.258 10.18 1 96.5 101 TYR A C 1
ATOM 808 O O . TYR A 1 101 ? -4.305 14.602 9.016 1 96.5 101 TYR A O 1
ATOM 816 N N . ALA A 1 102 ? -5.609 13.633 10.57 1 95.75 102 ALA A N 1
ATOM 817 C CA . ALA A 1 102 ? -6.648 13.281 9.609 1 95.75 102 ALA A CA 1
ATOM 818 C C . ALA A 1 102 ? -7.242 14.523 8.953 1 95.75 102 ALA A C 1
ATOM 820 O O . ALA A 1 102 ? -7.383 14.586 7.73 1 95.75 102 ALA A O 1
ATOM 821 N N . ASN A 1 103 ? -7.492 15.477 9.75 1 95.44 103 ASN A N 1
ATOM 822 C CA . ASN A 1 103 ? -8.086 16.703 9.219 1 95.44 103 ASN A CA 1
ATOM 823 C C . ASN A 1 103 ? -7.098 17.484 8.367 1 95.44 103 ASN A C 1
ATOM 825 O O . ASN A 1 103 ? -7.477 18.094 7.363 1 95.44 103 ASN A O 1
ATOM 829 N N . ILE A 1 104 ? -5.867 17.469 8.781 1 97.56 104 ILE A N 1
ATOM 830 C CA . ILE A 1 104 ? -4.836 18.125 7.98 1 97.56 104 ILE A CA 1
ATOM 831 C C . ILE A 1 104 ? -4.773 17.484 6.598 1 97.56 104 ILE A C 1
ATOM 833 O O . ILE A 1 104 ? -4.723 18.188 5.582 1 97.56 104 ILE A O 1
ATOM 837 N N . CYS A 1 105 ? -4.809 16.156 6.582 1 97.81 105 CYS A N 1
ATOM 838 C CA . CYS A 1 105 ? -4.758 15.438 5.312 1 97.81 105 CYS A CA 1
ATOM 839 C C . CYS A 1 105 ? -5.992 15.742 4.465 1 97.81 105 CYS A C 1
ATOM 841 O O . CYS A 1 105 ? -5.879 15.969 3.26 1 97.81 105 CYS A O 1
ATOM 843 N N . LYS A 1 106 ? -7.102 15.789 5.07 1 96.94 106 LYS A N 1
ATOM 844 C CA . LYS A 1 106 ? -8.336 16.109 4.352 1 96.94 106 LYS A CA 1
ATOM 845 C C . LYS A 1 106 ? -8.273 17.5 3.748 1 96.94 106 LYS A C 1
ATOM 847 O O . LYS A 1 106 ? -8.703 17.719 2.611 1 96.94 106 LYS A O 1
ATOM 852 N N . LEU A 1 107 ? -7.773 18.438 4.5 1 97.38 107 LEU A N 1
ATOM 853 C CA . LEU A 1 107 ? -7.602 19.797 3.996 1 97.38 107 LEU A CA 1
ATOM 854 C C . LEU A 1 107 ? -6.641 19.828 2.812 1 97.38 107 LEU A C 1
ATOM 856 O O . LEU A 1 107 ? -6.902 20.484 1.807 1 97.38 107 LEU A O 1
ATOM 860 N N . ALA A 1 108 ? -5.555 19.109 2.982 1 97.94 108 ALA A N 1
ATOM 861 C CA . ALA A 1 108 ? -4.574 19.031 1.9 1 97.94 108 ALA A CA 1
ATOM 862 C C . ALA A 1 108 ? -5.199 18.453 0.636 1 97.94 108 ALA A C 1
ATOM 864 O O . ALA A 1 108 ? -4.855 18.859 -0.477 1 97.94 108 ALA A O 1
ATOM 865 N N . MET A 1 109 ? -6.113 17.5 0.861 1 96.5 109 MET A N 1
ATOM 866 C CA . MET A 1 109 ? -6.797 16.859 -0.252 1 96.5 109 MET A CA 1
ATOM 867 C C . MET A 1 109 ? -7.891 17.75 -0.819 1 96.5 109 MET A C 1
ATOM 869 O O . MET A 1 109 ? -8.531 17.406 -1.812 1 96.5 109 MET A O 1
ATOM 873 N N . GLY A 1 110 ? -8.133 18.844 -0.188 1 95.31 110 GLY A N 1
ATOM 874 C CA . GLY A 1 110 ? -9.008 19.844 -0.781 1 95.31 110 GLY A CA 1
ATOM 875 C C . GLY A 1 110 ? -10.352 19.953 -0.096 1 95.31 110 GLY A C 1
ATOM 876 O O . GLY A 1 110 ? -11.242 20.656 -0.565 1 95.31 110 GLY A O 1
ATOM 877 N N . THR A 1 111 ? -10.516 19.234 0.948 1 95.19 111 THR A N 1
ATOM 878 C CA . THR A 1 111 ? -11.773 19.281 1.673 1 95.19 111 THR A CA 1
ATOM 879 C C . THR A 1 111 ? -12.031 20.672 2.246 1 95.19 111 THR A C 1
ATOM 881 O O . THR A 1 111 ? -11.109 21.312 2.742 1 95.19 111 THR A O 1
ATOM 884 N N . AS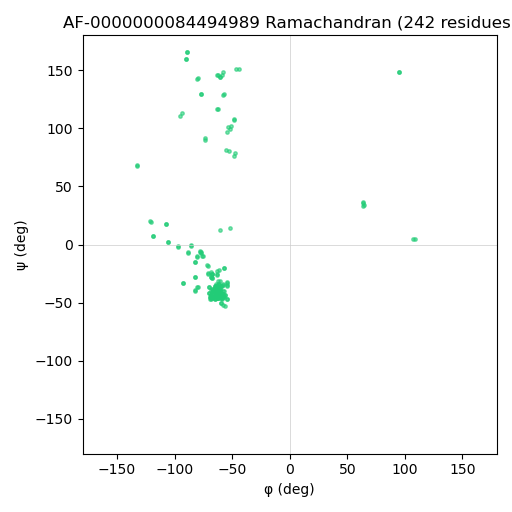P A 1 112 ? -13.219 21.094 2.311 1 93.69 112 ASP A N 1
ATOM 885 C CA . ASP A 1 112 ? -13.609 22.375 2.883 1 93.69 112 ASP A CA 1
ATOM 886 C C . ASP A 1 112 ? -13.602 22.328 4.41 1 93.69 112 ASP A C 1
ATOM 888 O O . ASP A 1 112 ? -14.242 21.469 5.012 1 93.69 112 ASP A O 1
ATOM 892 N N . PRO A 1 113 ? -12.961 23.266 5.023 1 92.88 113 PRO A N 1
ATOM 893 C CA . PRO A 1 113 ? -12.891 23.281 6.484 1 92.88 113 PRO A CA 1
ATOM 894 C C . PRO A 1 113 ? -14.273 23.234 7.141 1 92.88 113 PRO A C 1
ATOM 896 O O . PRO A 1 113 ? -14.43 22.641 8.211 1 92.88 113 PRO A O 1
ATOM 899 N N . LYS A 1 114 ? -15.203 23.812 6.578 1 90.56 114 LYS A N 1
ATOM 900 C CA . LYS A 1 114 ? -16.547 23.906 7.148 1 90.56 114 LYS A CA 1
ATOM 901 C C . LYS A 1 114 ? -17.172 22.516 7.289 1 90.56 114 LYS A C 1
ATOM 903 O O . LYS A 1 114 ? -18.047 22.312 8.133 1 90.56 114 LYS A O 1
ATOM 908 N N . THR A 1 115 ? -16.734 21.578 6.457 1 90.19 115 THR A N 1
ATOM 909 C CA . THR A 1 115 ? -17.281 20.234 6.484 1 90.19 115 THR A CA 1
ATOM 910 C C . THR A 1 115 ? -16.625 19.406 7.586 1 90.19 115 THR A C 1
ATOM 912 O O . THR A 1 115 ? -17.141 18.328 7.949 1 90.19 115 THR A O 1
ATOM 915 N N . LEU A 1 116 ? -15.562 19.875 8.078 1 88.69 116 LEU A N 1
ATOM 916 C CA . LEU A 1 116 ? -14.797 19.125 9.07 1 88.69 116 LEU A CA 1
ATOM 917 C C . LEU A 1 116 ? -15.141 19.594 10.484 1 88.69 116 LEU A C 1
ATOM 919 O O . LEU A 1 116 ? -14.617 19.047 11.461 1 88.69 116 LEU A O 1
ATOM 923 N N . VAL A 1 117 ? -16.031 20.594 10.508 1 82.31 117 VAL A N 1
ATOM 924 C CA . VAL A 1 117 ? -16.391 21.156 11.805 1 82.31 117 VAL A CA 1
ATOM 925 C C . VAL A 1 117 ? -17.297 20.172 12.547 1 82.31 117 VAL A C 1
ATOM 927 O O . VAL A 1 117 ? -18.281 19.672 11.984 1 82.31 117 VAL A O 1
ATOM 930 N N . GLY A 1 118 ? -16.797 19.25 13.375 1 66.19 118 GLY A N 1
ATOM 931 C CA . GLY A 1 118 ? -17.641 18.375 14.172 1 66.19 118 GLY A CA 1
ATOM 932 C C . GLY A 1 118 ? -18.75 19.125 14.883 1 66.19 118 GLY A C 1
ATOM 933 O O . GLY A 1 118 ? -18.75 20.344 14.945 1 66.19 118 GLY A O 1
ATOM 934 N N . PRO A 1 119 ? -19.891 18.328 15.102 1 56.62 119 PRO A N 1
ATOM 935 C CA . PRO A 1 119 ? -21.031 18.906 15.812 1 56.62 119 PRO A CA 1
ATOM 936 C C . PRO A 1 119 ? -20.609 19.609 17.094 1 56.62 119 PRO A C 1
ATOM 938 O O . PRO A 1 119 ? -19.688 19.172 17.781 1 56.62 119 PRO A O 1
ATOM 941 N N . THR A 1 120 ? -20.625 20.922 17.125 1 45.53 120 THR A N 1
ATOM 942 C CA . THR A 1 120 ? -20.516 21.672 18.375 1 45.53 120 THR A CA 1
ATOM 943 C C . THR A 1 120 ? -21.469 21.125 19.422 1 45.53 120 THR A C 1
ATOM 945 O O . THR A 1 120 ? -22.688 21.109 19.219 1 45.53 120 THR A O 1
ATOM 948 N N . TYR A 1 121 ? -21.094 19.984 20 1 43.12 121 TYR A N 1
ATOM 949 C CA . TYR A 1 121 ? -22.016 19.672 21.094 1 43.12 121 TYR A CA 1
ATOM 950 C C . TYR A 1 121 ? -22.109 20.828 22.078 1 43.12 121 TYR A C 1
ATOM 952 O O . TYR A 1 121 ? -21.109 21.266 22.641 1 43.12 121 TYR A O 1
ATOM 960 N N . ILE A 1 122 ? -22.922 21.875 21.766 1 40.81 122 ILE A N 1
ATOM 961 C CA . ILE A 1 122 ? -23.297 22.875 22.75 1 40.81 122 ILE A CA 1
ATOM 962 C C . ILE A 1 122 ? -23.844 22.188 24 1 40.81 122 ILE A C 1
ATOM 964 O O . ILE A 1 122 ? -24.828 21.453 23.922 1 40.81 122 ILE A O 1
ATOM 968 N N . ARG A 1 123 ? -22.953 22.062 25.062 1 33.09 123 ARG A N 1
ATOM 969 C CA . ARG A 1 123 ? -23.578 21.844 26.359 1 33.09 123 ARG A CA 1
ATOM 970 C C . ARG A 1 123 ? -24.375 23.047 26.812 1 33.09 123 ARG A C 1
ATOM 972 O O . ARG A 1 123 ? -24 24.188 26.531 1 33.09 123 ARG A O 1
ATOM 979 N N . MET B 1 1 ? -18.453 -32.625 -15.547 1 37.31 1 MET B N 1
ATOM 980 C CA . MET B 1 1 ? -17.094 -32.969 -15.984 1 37.31 1 MET B CA 1
ATOM 981 C C . MET B 1 1 ? -16.156 -31.766 -15.82 1 37.31 1 MET B C 1
ATOM 983 O O . MET B 1 1 ? -15 -31.938 -15.445 1 37.31 1 MET B O 1
ATOM 987 N N . LEU B 1 2 ? -16.672 -30.5 -16.203 1 45.38 2 LEU B N 1
ATOM 988 C CA . LEU B 1 2 ? -15.961 -29.219 -16.219 1 45.38 2 LEU B CA 1
ATOM 989 C C . LEU B 1 2 ? -15.539 -28.812 -14.812 1 45.38 2 LEU B C 1
ATOM 991 O O . LEU B 1 2 ? -14.414 -28.344 -14.617 1 45.38 2 LEU B O 1
ATOM 995 N N . ILE B 1 3 ? -16.422 -29.203 -13.883 1 50.16 3 ILE B N 1
ATOM 996 C CA . ILE B 1 3 ? -16.203 -28.891 -12.469 1 50.16 3 ILE B CA 1
ATOM 997 C C . ILE B 1 3 ? -15.047 -29.719 -11.93 1 50.16 3 ILE B C 1
ATOM 999 O O . ILE B 1 3 ? -14.203 -29.219 -11.18 1 50.16 3 ILE B O 1
ATOM 1003 N N . ALA B 1 4 ? -15.07 -30.969 -12.352 1 54.78 4 ALA B N 1
ATOM 1004 C CA . ALA B 1 4 ? -14.039 -31.906 -11.891 1 54.78 4 ALA B CA 1
ATOM 1005 C C . ALA B 1 4 ? -12.656 -31.453 -12.336 1 54.78 4 ALA B C 1
ATOM 1007 O O . ALA B 1 4 ? -11.703 -31.484 -11.555 1 54.78 4 ALA B O 1
ATOM 1008 N N . SER B 1 5 ? -12.586 -31 -13.562 1 60.59 5 SER B N 1
ATOM 1009 C CA . SER B 1 5 ? -11.336 -30.516 -14.125 1 60.59 5 SER B CA 1
ATOM 1010 C C . SER B 1 5 ? -10.82 -29.297 -13.383 1 60.59 5 SER B C 1
ATOM 1012 O O . SER B 1 5 ? -9.625 -29.172 -13.133 1 60.59 5 SER B O 1
ATOM 1014 N N . SER B 1 6 ? -11.844 -28.719 -12.766 1 78.62 6 SER B N 1
ATOM 1015 C CA . SER B 1 6 ? -11.477 -27.469 -12.086 1 78.62 6 SER B CA 1
ATOM 1016 C C . SER B 1 6 ? -10.859 -27.75 -10.727 1 78.62 6 SER B C 1
ATOM 1018 O O . SER B 1 6 ? -9.828 -27.156 -10.367 1 78.62 6 SER B O 1
ATOM 1020 N N . ILE B 1 7 ? -11.297 -28.953 -10.125 1 87.88 7 ILE B N 1
ATOM 1021 C CA . ILE B 1 7 ? -10.781 -29.266 -8.797 1 87.88 7 ILE B CA 1
ATOM 1022 C C . ILE B 1 7 ? -9.406 -29.906 -8.922 1 87.88 7 ILE B C 1
ATOM 1024 O O . ILE B 1 7 ? -8.523 -29.672 -8.086 1 87.88 7 ILE B O 1
ATOM 1028 N N . ASN B 1 8 ? -9.312 -30.781 -9.953 1 90.56 8 ASN B N 1
ATOM 1029 C CA . ASN B 1 8 ? -8.023 -31.422 -10.172 1 90.56 8 ASN B CA 1
ATOM 1030 C C . ASN B 1 8 ? -6.934 -30.391 -10.469 1 90.56 8 ASN B C 1
ATOM 1032 O O . ASN B 1 8 ? -5.809 -30.516 -9.984 1 90.56 8 ASN B O 1
ATOM 1036 N N . GLU B 1 9 ? -7.277 -29.438 -11.234 1 92.81 9 GLU B N 1
ATOM 1037 C CA . GLU B 1 9 ? -6.332 -28.375 -11.555 1 92.81 9 GLU B CA 1
ATOM 1038 C C . GLU B 1 9 ? -5.965 -27.562 -10.312 1 92.81 9 GLU B C 1
ATOM 1040 O O . GLU B 1 9 ? -4.801 -27.219 -10.109 1 92.81 9 GLU B O 1
ATOM 1045 N N . LEU B 1 10 ? -6.914 -27.375 -9.492 1 95.31 10 LEU B N 1
ATOM 1046 C CA . LEU B 1 10 ? -6.691 -26.641 -8.25 1 95.31 10 LEU B CA 1
ATOM 1047 C C . LEU B 1 10 ? -5.789 -27.438 -7.309 1 95.31 10 LEU B C 1
ATOM 1049 O O . LEU B 1 10 ? -4.887 -26.875 -6.684 1 95.31 10 LEU B O 1
ATOM 1053 N N . GLN B 1 11 ? -6.016 -28.688 -7.293 1 95.38 11 GLN B N 1
ATOM 1054 C CA . GLN B 1 11 ? -5.199 -29.547 -6.441 1 95.38 11 GLN B CA 1
ATOM 1055 C C . GLN B 1 11 ? -3.766 -29.625 -6.957 1 95.38 11 GLN B C 1
ATOM 1057 O O . GLN B 1 11 ? -2.816 -29.641 -6.172 1 95.38 11 GLN B O 1
ATOM 1062 N N . SER B 1 12 ? -3.725 -29.766 -8.234 1 96.25 12 SER B N 1
ATOM 1063 C CA . SER B 1 12 ? -2.398 -29.781 -8.844 1 96.25 12 SER B CA 1
ATOM 1064 C C . SER B 1 12 ? -1.642 -28.5 -8.555 1 96.25 12 SER B C 1
ATOM 1066 O O . SER B 1 12 ? -0.458 -28.531 -8.211 1 96.25 12 SER B O 1
ATOM 1068 N N . ALA B 1 13 ? -2.271 -27.375 -8.641 1 96.81 13 ALA B N 1
ATOM 1069 C CA . ALA B 1 13 ? -1.675 -26.078 -8.336 1 96.81 13 ALA B CA 1
ATOM 1070 C C . ALA B 1 13 ? -1.246 -26 -6.871 1 96.81 13 ALA B C 1
ATOM 1072 O O . ALA B 1 13 ? -0.147 -25.531 -6.562 1 96.81 13 ALA B O 1
ATOM 1073 N N . LYS B 1 14 ? -2.109 -26.453 -6.059 1 97.19 14 LYS B N 1
ATOM 1074 C CA . LYS B 1 14 ? -1.771 -26.484 -4.637 1 97.19 14 LYS B CA 1
ATOM 1075 C C . LYS B 1 14 ? -0.501 -27.297 -4.391 1 97.19 14 LYS B C 1
ATOM 1077 O O . LYS B 1 14 ? 0.364 -26.891 -3.615 1 97.19 14 LYS B O 1
ATOM 1082 N N . GLY B 1 15 ? -0.399 -28.469 -5.027 1 97.75 15 GLY B N 1
ATOM 1083 C CA . GLY B 1 15 ? 0.805 -29.266 -4.914 1 97.75 15 GLY B CA 1
ATOM 1084 C C . GLY B 1 15 ? 2.055 -28.547 -5.379 1 97.75 15 GLY B C 1
ATOM 1085 O O . GLY B 1 15 ? 3.104 -28.625 -4.738 1 97.75 15 GLY B O 1
ATOM 1086 N N . ALA B 1 16 ? 1.968 -27.875 -6.484 1 97.94 16 ALA B N 1
ATOM 1087 C CA . ALA B 1 16 ? 3.092 -27.109 -7.016 1 97.94 16 ALA B CA 1
ATOM 1088 C C . ALA B 1 16 ? 3.502 -26 -6.059 1 97.94 16 ALA B C 1
ATOM 1090 O O . ALA B 1 16 ? 4.691 -25.75 -5.863 1 97.94 16 ALA B O 1
ATOM 1091 N N . ILE B 1 17 ? 2.57 -25.375 -5.426 1 98.44 17 ILE B N 1
ATOM 1092 C CA . ILE B 1 17 ? 2.822 -24.297 -4.465 1 98.44 17 ILE B CA 1
ATOM 1093 C C . ILE B 1 17 ? 3.535 -24.875 -3.24 1 98.44 17 ILE B C 1
ATOM 1095 O O . ILE B 1 17 ? 4.504 -24.281 -2.752 1 98.44 17 ILE B O 1
ATOM 1099 N N . GLU B 1 18 ? 3.086 -26 -2.812 1 98.06 18 GLU B N 1
ATOM 1100 C CA . GLU B 1 18 ? 3.721 -26.641 -1.667 1 98.06 18 GLU B CA 1
ATOM 1101 C C . GLU B 1 18 ? 5.164 -27.031 -1.98 1 98.06 18 GLU B C 1
ATOM 1103 O O . GLU B 1 18 ? 6.039 -26.938 -1.117 1 98.06 18 GLU B O 1
ATOM 1108 N N . THR B 1 19 ? 5.375 -27.484 -3.131 1 98.19 19 THR B N 1
ATOM 1109 C CA . THR B 1 19 ? 6.727 -27.812 -3.564 1 98.19 19 THR B CA 1
ATOM 1110 C C . THR B 1 19 ? 7.617 -26.578 -3.559 1 98.19 19 THR B C 1
ATOM 1112 O O . THR B 1 19 ? 8.742 -26.625 -3.059 1 98.19 19 THR B O 1
ATOM 1115 N N . LEU B 1 20 ? 7.129 -25.453 -4.086 1 98.19 20 LEU B N 1
ATOM 1116 C CA . LEU B 1 20 ? 7.879 -24.203 -4.066 1 98.19 20 LEU B CA 1
ATOM 1117 C C . LEU B 1 20 ? 8.203 -23.781 -2.635 1 98.19 20 LEU B C 1
ATOM 1119 O O . LEU B 1 20 ? 9.344 -23.422 -2.338 1 98.19 20 LEU B O 1
ATOM 1123 N N . LYS B 1 21 ? 7.195 -23.875 -1.819 1 98.06 21 LYS B N 1
ATOM 1124 C CA . LYS B 1 21 ? 7.352 -23.516 -0.413 1 98.06 21 LYS B CA 1
ATOM 1125 C C . LYS B 1 21 ? 8.445 -24.344 0.25 1 98.06 21 LYS B C 1
ATOM 1127 O O . LYS B 1 21 ? 9.25 -23.812 1.017 1 98.06 21 LYS B O 1
ATOM 1132 N N . SER B 1 22 ? 8.523 -25.594 -0.068 1 98 22 SER B N 1
ATOM 1133 C CA . SER B 1 22 ? 9.469 -26.516 0.562 1 98 22 SER B CA 1
ATOM 1134 C C . SER B 1 22 ? 10.859 -26.375 -0.036 1 98 22 SER B C 1
ATOM 1136 O O . SER B 1 22 ? 11.859 -26.438 0.683 1 98 22 SER B O 1
ATOM 1138 N N . THR B 1 23 ? 11.008 -26.141 -1.282 1 97.62 23 THR B N 1
ATOM 1139 C CA . THR B 1 23 ? 12.297 -26.156 -1.976 1 97.62 23 THR B CA 1
ATOM 1140 C C . THR B 1 23 ? 12.914 -24.766 -2.006 1 97.62 23 THR B C 1
ATOM 1142 O O . THR B 1 23 ? 14.141 -24.625 -2.045 1 97.62 23 THR B O 1
ATOM 1145 N N . GLN B 1 24 ? 12.055 -23.75 -2.084 1 97.88 24 GLN B N 1
ATOM 1146 C CA . GLN B 1 24 ? 12.5 -22.359 -2.152 1 97.88 24 GLN B CA 1
ATOM 1147 C C . GLN B 1 24 ? 11.727 -21.484 -1.171 1 97.88 24 GLN B C 1
ATOM 1149 O O . GLN B 1 24 ? 11.016 -20.562 -1.579 1 97.88 24 GLN B O 1
ATOM 1154 N N . PRO B 1 25 ? 11.953 -21.703 0.131 1 97.62 25 PRO B N 1
ATOM 1155 C CA . PRO B 1 25 ? 11.172 -21 1.146 1 97.62 25 PRO B CA 1
ATOM 1156 C C . PRO B 1 25 ? 11.344 -19.484 1.079 1 97.62 25 PRO B C 1
ATOM 1158 O O . PRO B 1 25 ? 10.391 -18.734 1.331 1 97.62 25 PRO B O 1
ATOM 1161 N N . ALA B 1 26 ? 12.531 -19.031 0.726 1 97.44 26 ALA B N 1
ATOM 1162 C CA . ALA B 1 26 ? 12.766 -17.594 0.638 1 97.44 26 ALA B CA 1
ATOM 1163 C C . ALA B 1 26 ? 11.977 -16.969 -0.514 1 97.44 26 ALA B C 1
ATOM 1165 O O . ALA B 1 26 ? 11.383 -15.906 -0.363 1 97.44 26 ALA B O 1
ATOM 1166 N N . LEU B 1 27 ? 12.031 -17.625 -1.619 1 98.19 27 LEU B N 1
ATOM 1167 C CA . LEU B 1 27 ? 11.266 -17.141 -2.764 1 98.19 27 LEU B CA 1
ATOM 1168 C C . LEU B 1 27 ? 9.773 -17.172 -2.463 1 98.19 27 LEU B C 1
ATOM 1170 O O . LEU B 1 27 ? 9.047 -16.234 -2.814 1 98.19 27 LEU B O 1
ATOM 1174 N N . PHE B 1 28 ? 9.344 -18.203 -1.81 1 98.38 28 PHE B N 1
ATOM 1175 C CA . PHE B 1 28 ? 7.938 -18.312 -1.443 1 98.38 28 PHE B CA 1
ATOM 1176 C C . PHE B 1 28 ? 7.531 -17.172 -0.522 1 98.38 28 PHE B C 1
ATOM 1178 O O . PHE B 1 28 ? 6.453 -16.594 -0.684 1 98.38 28 PHE B O 1
ATOM 1185 N N . GLN B 1 29 ? 8.398 -16.859 0.368 1 97.44 29 GLN B N 1
ATOM 1186 C CA . GLN B 1 29 ? 8.109 -15.742 1.273 1 97.44 29 GLN B CA 1
ATOM 1187 C C . GLN B 1 29 ? 7.984 -14.43 0.51 1 97.44 29 GLN B C 1
ATOM 1189 O O . GLN B 1 29 ? 7.117 -13.609 0.817 1 97.44 29 GLN B O 1
ATOM 1194 N N . LYS B 1 30 ? 8.789 -14.172 -0.454 1 97.69 30 LYS B N 1
ATOM 1195 C CA . LYS B 1 30 ? 8.695 -12.969 -1.279 1 97.69 30 LYS B CA 1
ATOM 1196 C C . LYS B 1 30 ? 7.387 -12.938 -2.062 1 97.69 30 LYS B C 1
ATOM 1198 O O . LYS B 1 30 ? 6.785 -11.875 -2.238 1 97.69 30 LYS B O 1
ATOM 1203 N N . PHE B 1 31 ? 7.027 -14.117 -2.521 1 98.31 31 PHE B N 1
ATOM 1204 C CA . PHE B 1 31 ? 5.746 -14.242 -3.203 1 98.31 31 PHE B CA 1
ATOM 1205 C C . PHE B 1 31 ? 4.598 -13.875 -2.268 1 98.31 31 PHE B C 1
ATOM 1207 O O . PHE B 1 31 ? 3.736 -13.07 -2.617 1 98.31 31 PHE B O 1
ATOM 1214 N N . MET B 1 32 ? 4.641 -14.336 -1.072 1 97.94 32 MET B N 1
ATOM 1215 C CA . MET B 1 32 ? 3.627 -14.039 -0.065 1 97.94 32 MET B CA 1
ATOM 1216 C C . MET B 1 32 ? 3.59 -12.555 0.252 1 97.94 32 MET B C 1
ATOM 1218 O O . MET B 1 32 ? 2.514 -11.977 0.424 1 97.94 32 MET B O 1
ATOM 1222 N N . ASN B 1 33 ? 4.715 -12 0.331 1 96.88 33 ASN B N 1
ATOM 1223 C CA . ASN B 1 33 ? 4.801 -10.555 0.551 1 96.88 33 ASN B CA 1
ATOM 1224 C C . ASN B 1 33 ? 4.082 -9.781 -0.545 1 96.88 33 ASN B C 1
ATOM 1226 O O . ASN B 1 33 ? 3.33 -8.844 -0.257 1 96.88 33 ASN B O 1
ATOM 1230 N N . SER B 1 34 ? 4.32 -10.227 -1.795 1 97.88 34 SER B N 1
ATOM 1231 C CA . SER B 1 34 ? 3.67 -9.578 -2.93 1 97.88 3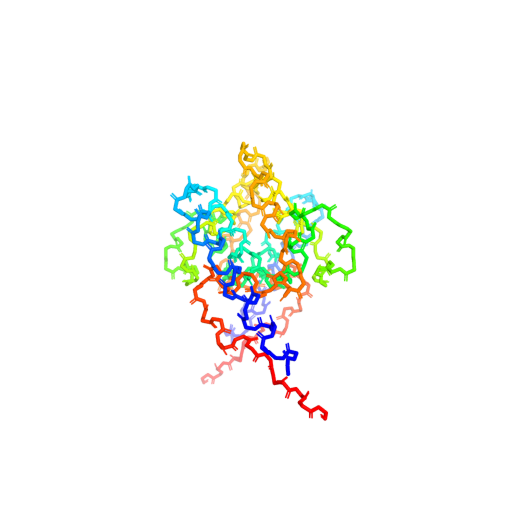4 SER B CA 1
ATOM 1232 C C . SER B 1 34 ? 2.154 -9.734 -2.863 1 97.88 34 SER B C 1
ATOM 1234 O O . SER B 1 34 ? 1.415 -8.797 -3.172 1 97.88 34 SER B O 1
ATOM 1236 N N . ILE B 1 35 ? 1.695 -10.867 -2.475 1 97.88 35 ILE B N 1
ATOM 1237 C CA . ILE B 1 35 ? 0.267 -11.141 -2.354 1 97.88 35 ILE B CA 1
ATOM 1238 C C . ILE B 1 35 ? -0.344 -10.227 -1.294 1 97.88 35 ILE B C 1
ATOM 1240 O O . ILE B 1 35 ? -1.372 -9.586 -1.534 1 97.88 35 ILE B O 1
ATOM 1244 N N . ARG B 1 36 ? 0.315 -10.148 -0.215 1 95.81 36 ARG B N 1
ATOM 1245 C CA . ARG B 1 36 ? -0.191 -9.344 0.89 1 95.81 36 ARG B CA 1
ATOM 1246 C C . ARG B 1 36 ? -0.219 -7.863 0.519 1 95.81 36 ARG B C 1
ATOM 1248 O O . ARG B 1 36 ? -1.178 -7.156 0.835 1 95.81 36 ARG B O 1
ATOM 1255 N N . LEU B 1 37 ? 0.812 -7.402 -0.081 1 96.25 37 LEU B N 1
ATOM 1256 C CA . LEU B 1 37 ? 0.861 -6.012 -0.522 1 96.25 37 LEU B CA 1
ATOM 1257 C C . LEU B 1 37 ? -0.248 -5.719 -1.527 1 96.25 37 LEU B C 1
ATOM 1259 O O . LEU B 1 37 ? -0.925 -4.691 -1.432 1 96.25 37 LEU B O 1
ATOM 1263 N N . THR B 1 38 ? -0.412 -6.645 -2.471 1 96.19 38 THR B N 1
ATOM 1264 C CA . THR B 1 38 ? -1.463 -6.504 -3.473 1 96.19 38 THR B CA 1
ATOM 1265 C C . THR B 1 38 ? -2.834 -6.402 -2.809 1 96.19 38 THR B C 1
ATOM 1267 O O . THR B 1 38 ? -3.619 -5.512 -3.129 1 96.19 38 THR B O 1
ATOM 1270 N N . HIS B 1 39 ? -3.051 -7.215 -1.882 1 94.56 39 HIS B N 1
ATOM 1271 C CA . HIS B 1 39 ? -4.312 -7.246 -1.151 1 94.56 39 HIS B CA 1
ATOM 1272 C C . HIS B 1 39 ? -4.523 -5.961 -0.362 1 94.56 39 HIS B C 1
ATOM 1274 O O . HIS B 1 39 ? -5.598 -5.352 -0.432 1 94.56 39 HIS B O 1
ATOM 1280 N N . GLN B 1 40 ? -3.523 -5.621 0.273 1 93.56 40 GLN B N 1
ATOM 1281 C CA . GLN B 1 40 ? -3.609 -4.43 1.111 1 93.56 40 GLN B CA 1
ATOM 1282 C C . GLN B 1 40 ? -3.881 -3.184 0.272 1 93.56 40 GLN B C 1
ATOM 1284 O O . GLN B 1 40 ? -4.602 -2.283 0.705 1 93.56 40 GLN B O 1
ATOM 1289 N N . LEU B 1 41 ? -3.262 -3.105 -0.842 1 94.31 41 LEU B N 1
ATOM 1290 C CA . LEU B 1 41 ? -3.418 -1.963 -1.734 1 94.31 41 LEU B CA 1
ATOM 1291 C C . LEU B 1 41 ? -4.742 -2.039 -2.49 1 94.31 41 LEU B C 1
ATOM 1293 O O . LEU B 1 41 ? -5.109 -1.104 -3.205 1 94.31 41 LEU B O 1
ATOM 1297 N N . GLN B 1 42 ? -5.457 -3.184 -2.338 1 92.88 42 GLN B N 1
ATOM 1298 C CA . GLN B 1 42 ? -6.723 -3.422 -3.021 1 92.88 42 GLN B CA 1
ATOM 1299 C C . GLN B 1 42 ? -6.527 -3.473 -4.535 1 92.88 42 GLN B C 1
ATOM 1301 O O . GLN B 1 42 ? -7.324 -2.904 -5.285 1 92.88 42 GLN B O 1
ATOM 1306 N N . PHE B 1 43 ? -5.473 -3.984 -4.914 1 94.06 43 PHE B N 1
ATOM 1307 C CA . PHE B 1 43 ? -5.223 -4.25 -6.324 1 94.06 43 PHE B CA 1
ATOM 1308 C C . PHE B 1 43 ? -5.707 -5.645 -6.707 1 94.06 43 PHE B C 1
ATOM 1310 O O . PHE B 1 43 ? -5.883 -6.504 -5.84 1 94.06 43 PHE B O 1
ATOM 1317 N N . GLY B 1 44 ? -5.93 -5.871 -7.926 1 94.44 44 GLY B N 1
ATOM 1318 C CA . GLY B 1 44 ? -6.328 -7.191 -8.391 1 94.44 44 GLY B CA 1
ATOM 1319 C C . GLY B 1 44 ? -5.16 -8.148 -8.531 1 94.44 44 GLY B C 1
ATOM 1320 O O . GLY B 1 44 ? -4.078 -7.762 -8.969 1 94.44 44 GLY B O 1
ATOM 1321 N N . PHE B 1 45 ? -5.457 -9.359 -8.203 1 96.94 45 PHE B N 1
ATOM 1322 C CA . PHE B 1 45 ? -4.406 -10.367 -8.328 1 96.94 45 PHE B CA 1
ATOM 1323 C C . PHE B 1 45 ? -4.066 -10.617 -9.789 1 96.94 45 PHE B C 1
ATOM 1325 O O . PHE B 1 45 ? -2.945 -11.016 -10.109 1 96.94 45 PHE B O 1
ATOM 1332 N N . GLN B 1 46 ? -5 -10.328 -10.641 1 95.75 46 GLN B N 1
ATOM 1333 C CA . GLN B 1 46 ? -4.719 -10.445 -12.07 1 95.75 46 GLN B CA 1
ATOM 1334 C C . GLN B 1 46 ? -3.619 -9.477 -12.492 1 95.75 46 GLN B C 1
ATOM 1336 O O . GLN B 1 46 ? -2.742 -9.836 -13.281 1 95.75 46 GLN B O 1
ATOM 1341 N N . TYR B 1 47 ? -3.73 -8.352 -12 1 96.44 47 TYR B N 1
ATOM 1342 C CA . TYR B 1 47 ? -2.688 -7.367 -12.273 1 96.44 47 TYR B CA 1
ATOM 1343 C C . TYR B 1 47 ? -1.33 -7.863 -11.781 1 96.44 47 TYR B C 1
ATOM 1345 O O . TYR B 1 47 ? -0.342 -7.805 -12.523 1 96.44 47 TYR B O 1
ATOM 1353 N N . MET B 1 48 ? -1.319 -8.383 -10.617 1 97.56 48 MET B N 1
ATOM 1354 C CA . MET B 1 48 ? -0.087 -8.914 -10.039 1 97.56 48 MET B CA 1
ATOM 1355 C C . MET B 1 48 ? 0.481 -10.031 -10.906 1 97.56 48 MET B C 1
ATOM 1357 O O . MET B 1 48 ? 1.673 -10.039 -11.219 1 97.56 48 MET B O 1
ATOM 1361 N N . GLY B 1 49 ? -0.381 -10.977 -11.234 1 97.69 49 GLY B N 1
ATOM 1362 C CA . GLY B 1 49 ? 0.051 -12.094 -12.055 1 97.69 49 GLY B CA 1
ATOM 1363 C C . GLY B 1 49 ? 0.66 -11.672 -13.375 1 97.69 49 GLY B C 1
ATOM 1364 O O . GLY B 1 49 ? 1.724 -12.156 -13.766 1 97.69 49 GLY B O 1
ATOM 1365 N N . CYS B 1 50 ? 0.011 -10.711 -13.992 1 97.25 50 CYS B N 1
ATOM 1366 C CA . CYS B 1 50 ? 0.506 -10.211 -15.273 1 97.25 50 CYS B CA 1
ATOM 1367 C C . CYS B 1 50 ? 1.88 -9.57 -15.117 1 97.25 50 CYS B C 1
ATOM 1369 O O . CYS B 1 50 ? 2.762 -9.766 -15.953 1 97.25 50 CYS B O 1
ATOM 1371 N N . LEU B 1 51 ? 2.041 -8.797 -14.094 1 97.19 51 LEU B N 1
ATOM 1372 C CA . LEU B 1 51 ? 3.336 -8.164 -13.859 1 97.19 51 LEU B CA 1
ATOM 1373 C C . LEU B 1 51 ? 4.422 -9.219 -13.664 1 97.19 51 LEU B C 1
ATOM 1375 O O . LEU B 1 51 ? 5.516 -9.102 -14.219 1 97.19 51 LEU B O 1
ATOM 1379 N N . ILE B 1 52 ? 4.145 -10.234 -12.875 1 97.94 52 ILE B N 1
ATOM 1380 C CA . ILE B 1 52 ? 5.105 -11.289 -12.555 1 97.94 52 ILE B CA 1
ATOM 1381 C C . ILE B 1 52 ? 5.441 -12.078 -13.812 1 97.94 52 ILE B C 1
ATOM 1383 O O . ILE B 1 52 ? 6.609 -12.367 -14.078 1 97.94 52 ILE B O 1
ATOM 1387 N N . THR B 1 53 ? 4.438 -12.438 -14.562 1 97.19 53 THR B N 1
ATOM 1388 C CA . THR B 1 53 ? 4.641 -13.281 -15.734 1 97.19 53 THR B CA 1
ATOM 1389 C C . THR B 1 53 ? 4.996 -12.445 -16.953 1 97.19 53 THR B C 1
ATOM 1391 O O . THR B 1 53 ? 5.156 -12.969 -18.062 1 97.19 53 THR B O 1
ATOM 1394 N N . GLU B 1 54 ? 5.051 -11.133 -16.812 1 94.81 54 GLU B N 1
ATOM 1395 C CA . GLU B 1 54 ? 5.469 -10.195 -17.844 1 94.81 54 GLU B CA 1
ATOM 1396 C C . GLU B 1 54 ? 4.5 -10.211 -19.031 1 94.81 54 GLU B C 1
ATOM 1398 O O . GLU B 1 54 ? 4.922 -10.18 -20.188 1 94.81 54 GLU B O 1
ATOM 1403 N N . GLU B 1 55 ? 3.316 -10.422 -18.688 1 94.69 55 GLU B N 1
ATOM 1404 C CA . GLU B 1 55 ? 2.236 -10.289 -19.656 1 94.69 55 GLU B CA 1
ATOM 1405 C C . GLU B 1 55 ? 1.692 -8.867 -19.688 1 94.69 55 GLU B C 1
ATOM 1407 O O . GLU B 1 55 ? 1.995 -8.062 -18.797 1 94.69 55 GLU B O 1
ATOM 1412 N N . ASP B 1 56 ? 0.909 -8.562 -20.734 1 94.38 56 ASP B N 1
ATOM 1413 C CA . ASP B 1 56 ? 0.284 -7.242 -20.797 1 94.38 56 ASP B CA 1
ATOM 1414 C C . ASP B 1 56 ? -0.677 -7.031 -19.625 1 94.38 56 ASP B C 1
ATOM 1416 O O . ASP B 1 56 ? -1.657 -7.766 -19.484 1 94.38 56 ASP B O 1
ATOM 1420 N N . SER B 1 57 ? -0.37 -6.094 -18.828 1 92.75 57 SER B N 1
ATOM 1421 C CA . SER B 1 57 ? -1.133 -5.844 -17.609 1 92.75 57 SER B CA 1
ATOM 1422 C C . SER B 1 57 ? -2.008 -4.605 -17.734 1 92.75 57 SER B C 1
ATOM 1424 O O . SER B 1 57 ? -2.717 -4.23 -16.797 1 92.75 57 SER B O 1
ATOM 1426 N N . SER B 1 58 ? -2.092 -3.906 -18.812 1 91 58 SER B N 1
ATOM 1427 C CA . SER B 1 58 ? -2.736 -2.611 -19.016 1 91 58 SER B CA 1
ATOM 1428 C C . SER B 1 58 ? -4.23 -2.688 -18.719 1 91 58 SER B C 1
ATOM 1430 O O . SER B 1 58 ? -4.797 -1.763 -18.125 1 91 58 SER B O 1
ATOM 1432 N N . SER B 1 59 ? -4.859 -3.803 -19.078 1 91.25 59 SER B N 1
ATOM 1433 C CA . SER B 1 59 ? -6.301 -3.971 -18.922 1 91.25 59 SER B CA 1
ATOM 1434 C C . SER B 1 59 ? -6.672 -4.234 -17.469 1 91.25 59 SER B C 1
ATOM 1436 O O . SER B 1 59 ? -7.844 -4.148 -17.094 1 91.25 59 SER B O 1
ATOM 1438 N N . PHE B 1 60 ? -5.68 -4.465 -16.656 1 91.06 60 PHE B N 1
ATOM 1439 C CA . PHE B 1 60 ? -5.941 -4.852 -15.273 1 91.06 60 PHE B CA 1
ATOM 1440 C C . PHE B 1 60 ? -5.359 -3.83 -14.305 1 91.06 60 PHE B C 1
ATOM 1442 O O . PHE B 1 60 ? -5.316 -4.066 -13.094 1 91.06 60 PHE B O 1
ATOM 1449 N N . ARG B 1 61 ? -4.891 -2.758 -14.867 1 89.75 61 ARG B N 1
ATOM 1450 C CA . ARG B 1 61 ? -4.359 -1.68 -14.039 1 89.75 61 ARG B CA 1
ATOM 1451 C C . ARG B 1 61 ? -5.41 -1.168 -13.062 1 89.75 61 ARG B C 1
ATOM 1453 O O . ARG B 1 61 ? -6.555 -0.917 -13.445 1 89.75 61 ARG B O 1
ATOM 1460 N N . PRO B 1 62 ? -4.98 -1.111 -11.742 1 88.5 62 PRO B N 1
ATOM 1461 C CA . PRO B 1 62 ? -5.957 -0.636 -10.766 1 88.5 62 PRO B CA 1
ATOM 1462 C C . PRO B 1 62 ? -6.473 0.767 -11.078 1 88.5 62 PRO B C 1
ATOM 1464 O O . PRO B 1 62 ? -5.734 1.595 -11.617 1 88.5 62 PRO B O 1
ATOM 1467 N N . ALA B 1 63 ? -7.691 0.99 -10.781 1 71.44 63 ALA B N 1
ATOM 1468 C CA . ALA B 1 63 ? -8.398 2.24 -11.055 1 71.44 63 ALA B CA 1
ATOM 1469 C C . ALA B 1 63 ? -7.777 3.398 -10.281 1 71.44 63 ALA B C 1
ATOM 1471 O O . ALA B 1 63 ? -7.902 4.559 -10.68 1 71.44 63 ALA B O 1
ATOM 1472 N N . SER B 1 64 ? -7.375 3.055 -9.07 1 65.06 64 SER B N 1
ATOM 1473 C CA . SER B 1 64 ? -6.902 4.176 -8.273 1 65.06 64 SER B CA 1
ATOM 1474 C C . SER B 1 64 ? -5.805 4.949 -9 1 65.06 64 SER B C 1
ATOM 1476 O O . SER B 1 64 ? -4.949 4.355 -9.656 1 65.06 64 SER B O 1
ATOM 1478 N N . GLN B 1 65 ? -6.086 5.875 -9.586 1 64.12 65 GLN B N 1
ATOM 1479 C CA . GLN B 1 65 ? -5.379 6.793 -10.477 1 64.12 65 GLN B CA 1
ATOM 1480 C C . GLN B 1 65 ? -4.102 7.316 -9.82 1 64.12 65 GLN B C 1
ATOM 1482 O O . GLN B 1 65 ? -3.389 8.133 -10.414 1 64.12 65 GLN B O 1
ATOM 1487 N N . ASP B 1 66 ? -3.633 6.68 -8.695 1 85 66 ASP B N 1
ATOM 1488 C CA . ASP B 1 66 ? -2.461 7.398 -8.195 1 85 66 ASP B CA 1
ATOM 1489 C C . ASP B 1 66 ? -1.171 6.766 -8.711 1 85 66 ASP B C 1
ATOM 1491 O O . ASP B 1 66 ? -0.831 5.641 -8.336 1 85 66 ASP B O 1
ATOM 1495 N N . GLU B 1 67 ? -0.525 7.457 -9.547 1 91.69 67 GLU B N 1
ATOM 1496 C CA . GLU B 1 67 ? 0.691 6.992 -10.203 1 91.69 67 GLU B CA 1
ATOM 1497 C C . GLU B 1 67 ? 1.79 6.691 -9.188 1 91.69 67 GLU B C 1
ATOM 1499 O O . GLU B 1 67 ? 2.584 5.766 -9.383 1 91.69 67 GLU B O 1
ATOM 1504 N N . TYR B 1 68 ? 1.787 7.367 -8.172 1 95.19 68 TYR B N 1
ATOM 1505 C CA . TYR B 1 68 ? 2.812 7.152 -7.156 1 95.19 68 TYR B CA 1
ATOM 1506 C C . TYR B 1 68 ? 2.619 5.812 -6.461 1 95.19 68 TYR B C 1
ATOM 1508 O O . TYR B 1 68 ? 3.564 5.031 -6.328 1 95.19 68 TYR B O 1
ATOM 1516 N N . VAL B 1 69 ? 1.385 5.5 -6.098 1 96.19 69 VAL B N 1
ATOM 1517 C CA . VAL B 1 69 ? 1.094 4.242 -5.422 1 96.19 69 VAL B CA 1
ATOM 1518 C C . VAL B 1 69 ? 1.434 3.07 -6.34 1 96.19 69 VAL B C 1
ATOM 1520 O O . VAL B 1 69 ? 2.035 2.086 -5.906 1 96.19 69 VAL B O 1
ATOM 1523 N N . LEU B 1 70 ? 1.123 3.25 -7.582 1 95.62 70 LEU B N 1
ATOM 1524 C CA . LEU B 1 70 ? 1.44 2.229 -8.57 1 95.62 70 LEU B CA 1
ATOM 1525 C C . LEU B 1 70 ? 2.949 2.031 -8.688 1 95.62 70 LEU B C 1
ATOM 1527 O O . LEU B 1 70 ? 3.426 0.897 -8.773 1 95.62 70 LEU B O 1
ATOM 1531 N N . SER B 1 71 ? 3.613 3.098 -8.656 1 96.19 71 SER B N 1
ATOM 1532 C CA . SER B 1 71 ? 5.062 3.025 -8.805 1 96.19 71 SER B CA 1
ATOM 1533 C C . SER B 1 71 ? 5.703 2.322 -7.609 1 96.19 71 SER B C 1
ATOM 1535 O O . SER B 1 71 ? 6.656 1.556 -7.77 1 96.19 71 SER B O 1
ATOM 1537 N N . VAL B 1 72 ? 5.238 2.58 -6.438 1 97 72 VAL B N 1
ATOM 1538 C CA . VAL B 1 72 ? 5.723 1.899 -5.242 1 97 72 VAL B CA 1
ATOM 1539 C C . VAL B 1 72 ? 5.496 0.395 -5.379 1 97 72 VAL B C 1
ATOM 1541 O O . VAL B 1 72 ? 6.402 -0.401 -5.121 1 97 72 VAL B O 1
ATOM 1544 N N . TYR B 1 73 ? 4.312 0.034 -5.805 1 96.62 73 TYR B N 1
ATOM 1545 C CA . TYR B 1 73 ? 3.941 -1.367 -5.969 1 96.62 73 TYR B CA 1
ATOM 1546 C C . TYR B 1 73 ? 4.824 -2.045 -7.012 1 96.62 73 TYR B C 1
ATOM 1548 O O . TYR B 1 73 ? 5.355 -3.131 -6.773 1 96.62 73 TYR B O 1
ATOM 1556 N N . GLN B 1 74 ? 4.996 -1.391 -8.109 1 96.69 74 GLN B N 1
ATOM 1557 C CA . GLN B 1 74 ? 5.789 -1.945 -9.203 1 96.69 74 GLN B CA 1
ATOM 1558 C C . GLN B 1 74 ? 7.25 -2.117 -8.789 1 96.69 74 GLN B C 1
ATOM 1560 O O . GLN B 1 74 ? 7.914 -3.064 -9.219 1 96.69 74 GLN B O 1
ATOM 1565 N N . ARG B 1 75 ? 7.719 -1.232 -8.016 1 97.62 75 ARG B N 1
ATOM 1566 C CA . ARG B 1 75 ? 9.078 -1.381 -7.496 1 97.62 75 ARG B CA 1
ATOM 1567 C C . ARG B 1 75 ? 9.203 -2.635 -6.637 1 97.62 75 ARG B C 1
ATOM 1569 O O . ARG B 1 75 ? 10.195 -3.361 -6.73 1 97.62 75 ARG B O 1
ATOM 1576 N N . GLU B 1 76 ? 8.219 -2.895 -5.812 1 97.88 76 GLU B N 1
ATOM 1577 C CA . GLU B 1 76 ? 8.227 -4.098 -4.988 1 97.88 76 GLU B CA 1
ATOM 1578 C C . GLU B 1 76 ? 8.195 -5.359 -5.852 1 97.88 76 GLU B C 1
ATOM 1580 O O . GLU B 1 76 ? 8.891 -6.332 -5.559 1 97.88 76 GLU B O 1
ATOM 1585 N N . ILE B 1 77 ? 7.406 -5.312 -6.91 1 98.19 77 ILE B N 1
ATOM 1586 C CA . ILE B 1 77 ? 7.332 -6.453 -7.816 1 98.19 77 ILE B CA 1
ATOM 1587 C C . ILE B 1 77 ? 8.672 -6.633 -8.531 1 98.19 77 ILE B C 1
ATOM 1589 O O . ILE B 1 77 ? 9.109 -7.762 -8.766 1 98.19 77 ILE B O 1
ATOM 1593 N N . LYS B 1 78 ? 9.266 -5.559 -8.875 1 97.88 78 LYS B N 1
ATOM 1594 C CA . LYS B 1 78 ? 10.578 -5.617 -9.516 1 97.88 78 LYS B CA 1
ATOM 1595 C C . LYS B 1 78 ? 11.602 -6.289 -8.602 1 97.88 78 LYS B C 1
ATOM 1597 O O . LYS B 1 78 ? 12.453 -7.043 -9.07 1 97.88 78 LYS B O 1
ATOM 1602 N N . GLU B 1 79 ? 11.5 -5.965 -7.305 1 97.31 79 GLU B N 1
ATOM 1603 C CA . GLU B 1 79 ? 12.391 -6.605 -6.344 1 97.31 79 GLU B CA 1
ATOM 1604 C C . GLU B 1 79 ? 12.18 -8.117 -6.312 1 97.31 79 GLU B C 1
ATOM 1606 O O . GLU B 1 79 ? 13.141 -8.883 -6.211 1 97.31 79 GLU B O 1
ATOM 1611 N N . LEU B 1 80 ? 10.969 -8.586 -6.363 1 97.88 80 LEU B N 1
ATOM 1612 C CA . LEU B 1 80 ? 10.648 -10 -6.449 1 97.88 80 LEU B CA 1
ATOM 1613 C C . LEU B 1 80 ? 11.266 -10.625 -7.695 1 97.88 80 LEU B C 1
ATOM 1615 O O . LEU B 1 80 ? 11.867 -11.695 -7.621 1 97.88 80 LEU B O 1
ATOM 1619 N N . LYS B 1 81 ? 11.18 -9.93 -8.781 1 97.81 81 LYS B N 1
ATOM 1620 C CA . LYS B 1 81 ? 11.641 -10.438 -10.062 1 97.81 81 LYS B CA 1
ATOM 1621 C C . LYS B 1 81 ? 13.164 -10.492 -10.117 1 97.81 81 LYS B C 1
ATOM 1623 O O . LYS B 1 81 ? 13.742 -11.164 -10.969 1 97.81 81 LYS B O 1
ATOM 1628 N N . ALA B 1 82 ? 13.82 -9.781 -9.234 1 97.25 82 ALA B N 1
ATOM 1629 C CA . ALA B 1 82 ? 15.281 -9.734 -9.195 1 97.25 82 ALA B CA 1
ATOM 1630 C C . ALA B 1 82 ? 15.852 -10.961 -8.484 1 97.25 82 ALA B C 1
ATOM 1632 O O . ALA B 1 82 ? 17.062 -11.195 -8.508 1 97.25 82 ALA B O 1
ATOM 1633 N N . ASP B 1 83 ? 14.977 -11.734 -7.848 1 96.69 83 ASP B N 1
ATOM 1634 C CA . ASP B 1 83 ? 15.43 -12.938 -7.156 1 96.69 83 ASP B CA 1
ATOM 1635 C C . ASP B 1 83 ? 16.094 -13.914 -8.133 1 96.69 83 ASP B C 1
ATOM 1637 O O . ASP B 1 83 ? 15.609 -14.094 -9.25 1 96.69 83 ASP B O 1
ATOM 1641 N N . SER B 1 84 ? 17.094 -14.586 -7.672 1 96.38 84 SER B N 1
ATOM 1642 C CA . SER B 1 84 ? 17.859 -15.477 -8.531 1 96.38 84 SER B CA 1
ATOM 1643 C C . SER B 1 84 ? 17.031 -16.672 -8.969 1 96.38 84 SER B C 1
ATOM 1645 O O . SER B 1 84 ? 17.297 -17.281 -10.008 1 96.38 84 SER B O 1
ATOM 1647 N N . LYS B 1 85 ? 16 -17.062 -8.195 1 97.19 85 LYS B N 1
ATOM 1648 C CA . LYS B 1 85 ? 15.18 -18.219 -8.5 1 97.19 85 LYS B CA 1
ATOM 1649 C C . LYS B 1 85 ? 13.789 -17.797 -8.984 1 97.19 85 LYS B C 1
ATOM 1651 O O . LYS B 1 85 ? 12.859 -18.609 -9 1 97.19 85 LYS B O 1
ATOM 1656 N N . PHE B 1 86 ? 13.68 -16.594 -9.367 1 97.81 86 PHE B N 1
ATOM 1657 C CA . PHE B 1 86 ? 12.398 -16.016 -9.758 1 97.81 86 PHE B CA 1
ATOM 1658 C C . PHE B 1 86 ? 11.734 -16.844 -10.844 1 97.81 86 PHE B C 1
ATOM 1660 O O . PHE B 1 86 ? 10.508 -16.953 -10.883 1 97.81 86 PHE B O 1
ATOM 1667 N N . HIS B 1 87 ? 12.461 -17.469 -11.703 1 97.25 87 HIS B N 1
ATOM 1668 C CA . HIS B 1 87 ? 11.945 -18.234 -12.828 1 97.25 87 HIS B CA 1
ATOM 1669 C C . HIS B 1 87 ? 11 -19.344 -12.359 1 97.25 87 HIS B C 1
ATOM 1671 O O . HIS B 1 87 ? 10 -19.641 -13.016 1 97.25 87 HIS B O 1
ATOM 1677 N N . ASP B 1 88 ? 11.273 -19.938 -11.211 1 97.75 88 ASP B N 1
ATOM 1678 C CA . ASP B 1 88 ? 10.438 -21 -10.68 1 97.75 88 ASP B CA 1
ATOM 1679 C C . ASP B 1 88 ? 9.031 -20.5 -10.375 1 97.75 88 ASP B C 1
ATOM 1681 O O . ASP B 1 88 ? 8.039 -21.172 -10.672 1 97.75 88 ASP B O 1
ATOM 1685 N N . LEU B 1 89 ? 8.938 -19.328 -9.805 1 98.44 89 LEU B N 1
ATOM 1686 C CA . LEU B 1 89 ? 7.652 -18.719 -9.492 1 98.44 89 LEU B CA 1
ATOM 1687 C C . LEU B 1 89 ? 6.91 -18.328 -10.766 1 98.44 89 LEU B C 1
ATOM 1689 O O . LEU B 1 89 ? 5.715 -18.594 -10.906 1 98.44 89 LEU B O 1
ATOM 1693 N N . LYS B 1 90 ? 7.66 -17.688 -11.656 1 98.31 90 LYS B N 1
ATOM 1694 C CA . LYS B 1 90 ? 7.078 -17.281 -12.93 1 98.31 90 LYS B CA 1
ATOM 1695 C C . LYS B 1 90 ? 6.453 -18.469 -13.648 1 98.31 90 LYS B C 1
ATOM 1697 O O . LYS B 1 90 ? 5.32 -18.391 -14.133 1 98.31 90 LYS B O 1
ATOM 1702 N N . GLN B 1 91 ? 7.145 -19.562 -13.727 1 97.69 91 GLN B N 1
ATOM 1703 C CA . GLN B 1 91 ? 6.68 -20.766 -14.398 1 97.69 91 GLN B CA 1
ATOM 1704 C C . GLN B 1 91 ? 5.449 -21.344 -13.703 1 97.69 91 GLN B C 1
ATOM 1706 O O . GLN B 1 91 ? 4.512 -21.797 -14.359 1 97.69 91 GLN B O 1
ATOM 1711 N N . LEU B 1 92 ? 5.508 -21.344 -12.391 1 98.12 92 LEU B N 1
ATOM 1712 C CA . LEU B 1 92 ? 4.355 -21.828 -11.641 1 98.12 92 LEU B CA 1
ATOM 1713 C C . LEU B 1 92 ? 3.098 -21.047 -12.016 1 98.12 92 LEU B C 1
ATOM 1715 O O . LEU B 1 92 ? 2.076 -21.641 -12.367 1 98.12 92 LEU B O 1
ATOM 1719 N N . LEU B 1 93 ? 3.174 -19.75 -11.945 1 98.12 93 LEU B N 1
ATOM 1720 C CA . LEU B 1 93 ? 2.018 -18.906 -12.258 1 98.12 93 LEU B CA 1
ATOM 1721 C C . LEU B 1 93 ? 1.562 -19.125 -13.695 1 98.12 93 LEU B C 1
ATOM 1723 O O . LEU B 1 93 ? 0.369 -19.281 -13.953 1 98.12 93 LEU B O 1
ATOM 1727 N N . ALA B 1 94 ? 2.535 -19.156 -14.57 1 96.75 94 ALA B N 1
ATOM 1728 C CA . ALA B 1 94 ? 2.217 -19.312 -15.992 1 96.75 94 ALA B CA 1
ATOM 1729 C C . ALA B 1 94 ? 1.545 -20.656 -16.25 1 96.75 94 ALA B C 1
ATOM 1731 O O . ALA B 1 94 ? 0.611 -20.75 -17.047 1 96.75 94 ALA B O 1
ATOM 1732 N N . SER B 1 95 ? 1.924 -21.688 -15.578 1 96.81 95 SER B N 1
ATOM 1733 C CA . SER B 1 95 ? 1.436 -23.031 -15.797 1 96.81 95 SER B CA 1
ATOM 1734 C C . SER B 1 95 ? -0.012 -23.188 -15.344 1 96.81 95 SER B C 1
ATOM 1736 O O . SER B 1 95 ? -0.751 -24.016 -15.867 1 96.81 95 SER B O 1
ATOM 1738 N N . TYR B 1 96 ? -0.383 -22.344 -14.422 1 95.81 96 TYR B N 1
ATOM 1739 C CA . TYR B 1 96 ? -1.715 -22.516 -13.859 1 95.81 96 TYR B CA 1
ATOM 1740 C C . TYR B 1 96 ? -2.57 -21.281 -14.062 1 95.81 96 TYR B C 1
ATOM 1742 O O . TYR B 1 96 ? -3.521 -21.047 -13.312 1 95.81 96 TYR B O 1
ATOM 1750 N N . LYS B 1 97 ? -2.199 -20.453 -14.992 1 94.12 97 LYS B N 1
ATOM 1751 C CA . LYS B 1 97 ? -2.93 -19.219 -15.25 1 94.12 97 LYS B CA 1
ATOM 1752 C C . LYS B 1 97 ? -4.395 -19.5 -15.578 1 94.12 97 LYS B C 1
ATOM 1754 O O . LYS B 1 97 ? -5.258 -18.641 -15.375 1 94.12 97 LYS B O 1
ATOM 1759 N N . GLN B 1 98 ? -4.75 -20.719 -16 1 91.94 98 GLN B N 1
ATOM 1760 C CA . GLN B 1 98 ? -6.102 -21.078 -16.406 1 91.94 98 GLN B CA 1
ATOM 1761 C C . GLN B 1 98 ? -7.055 -21.078 -15.219 1 91.94 98 GLN B C 1
ATOM 1763 O O . GLN B 1 98 ? -8.266 -20.938 -15.391 1 91.94 98 GLN B O 1
ATOM 1768 N N . ILE B 1 99 ? -6.574 -21.328 -14.055 1 93.69 99 ILE B N 1
ATOM 1769 C CA . ILE B 1 99 ? -7.469 -21.281 -12.898 1 93.69 99 ILE B CA 1
ATOM 1770 C C . ILE B 1 99 ? -7.523 -19.859 -12.344 1 93.69 99 ILE B C 1
ATOM 1772 O O . ILE B 1 99 ? -8.203 -19.609 -11.344 1 93.69 99 ILE B O 1
ATOM 1776 N N . SER B 1 100 ? -6.723 -18.938 -12.82 1 93.62 100 SER B N 1
ATOM 1777 C CA . SER B 1 100 ? -6.648 -17.531 -12.477 1 93.62 100 SER B CA 1
ATOM 1778 C C . SER B 1 100 ? -5.582 -17.266 -11.422 1 93.62 100 SER B C 1
ATOM 1780 O O . SER B 1 100 ? -5.348 -18.109 -10.547 1 93.62 100 SER B O 1
ATOM 1782 N N . TYR B 1 101 ? -5.012 -16.109 -11.523 1 96.44 101 TYR B N 1
ATOM 1783 C CA . TYR B 1 101 ? -4 -15.703 -10.555 1 96.44 101 TYR B CA 1
ATOM 1784 C C . TYR B 1 101 ? -4.621 -15.5 -9.172 1 96.44 101 TYR B C 1
ATOM 1786 O O . TYR B 1 101 ? -3.977 -15.758 -8.156 1 96.44 101 TYR B O 1
ATOM 1794 N N . ALA B 1 102 ? -5.891 -15.125 -9.156 1 95.81 102 ALA B N 1
ATOM 1795 C CA . ALA B 1 102 ? -6.605 -14.961 -7.895 1 95.81 102 ALA B CA 1
ATOM 1796 C C . ALA B 1 102 ? -6.68 -16.281 -7.133 1 95.81 102 ALA B C 1
ATOM 1798 O O . ALA B 1 102 ? -6.391 -16.328 -5.934 1 95.81 102 ALA B O 1
ATOM 1799 N N . ASN B 1 103 ? -6.98 -17.297 -7.824 1 95.31 103 ASN B N 1
ATOM 1800 C CA . ASN B 1 103 ? -7.102 -18.594 -7.172 1 95.31 103 ASN B CA 1
ATOM 1801 C C . ASN B 1 103 ? -5.742 -19.125 -6.727 1 95.31 103 ASN B C 1
ATOM 1803 O O . ASN B 1 103 ? -5.637 -19.766 -5.68 1 95.31 103 ASN B O 1
ATOM 1807 N N . ILE B 1 104 ? -4.75 -18.875 -7.523 1 97.56 104 ILE B N 1
ATOM 1808 C CA . ILE B 1 104 ? -3.404 -19.281 -7.137 1 97.56 104 ILE B CA 1
ATOM 1809 C C . ILE B 1 104 ? -3.018 -18.594 -5.828 1 97.56 104 ILE B C 1
ATOM 1811 O O . ILE B 1 104 ? -2.492 -19.234 -4.914 1 97.56 104 ILE B O 1
ATOM 1815 N N . CYS B 1 105 ? -3.307 -17.297 -5.75 1 97.81 105 CYS B N 1
ATOM 1816 C CA . CYS B 1 105 ? -2.99 -16.547 -4.543 1 97.81 105 CYS B CA 1
ATOM 1817 C C . CYS B 1 105 ? -3.783 -17.062 -3.35 1 97.81 105 CYS B C 1
ATOM 1819 O O . CYS B 1 105 ? -3.236 -17.219 -2.256 1 97.81 105 CYS B O 1
ATOM 1821 N N . LYS B 1 106 ? -5 -17.359 -3.557 1 97 106 LYS B N 1
ATOM 1822 C CA . LYS B 1 106 ? -5.832 -17.891 -2.482 1 97 106 LYS B CA 1
ATOM 1823 C C . LYS B 1 106 ? -5.293 -19.234 -1.981 1 97 106 LYS B C 1
ATOM 1825 O O . LYS B 1 106 ? -5.273 -19.484 -0.775 1 97 106 LYS B O 1
ATOM 1830 N N . LEU B 1 107 ? -4.895 -20.062 -2.893 1 97.38 107 LEU B N 1
ATOM 1831 C CA . LEU B 1 107 ? -4.289 -21.344 -2.521 1 97.38 107 LEU B CA 1
ATOM 1832 C C . LEU B 1 107 ? -3.01 -21.125 -1.724 1 97.38 107 LEU B C 1
ATOM 1834 O O . LEU B 1 107 ? -2.783 -21.797 -0.712 1 97.38 107 LEU B O 1
ATOM 1838 N N . ALA B 1 108 ? -2.211 -20.219 -2.215 1 98 108 ALA B N 1
ATOM 1839 C CA . ALA B 1 108 ? -0.966 -19.906 -1.515 1 98 108 ALA B CA 1
ATOM 1840 C C . ALA B 1 108 ? -1.242 -19.422 -0.095 1 98 108 ALA B C 1
ATOM 1842 O O . ALA B 1 108 ? -0.475 -19.703 0.827 1 98 108 ALA B O 1
ATOM 1843 N N . MET B 1 109 ? -2.355 -18.688 0.023 1 96.62 109 MET B N 1
ATOM 1844 C CA . MET B 1 109 ? -2.752 -18.141 1.322 1 96.62 109 MET B CA 1
ATOM 1845 C C . MET B 1 109 ? -3.391 -19.234 2.186 1 96.62 109 MET B C 1
ATOM 1847 O O . MET B 1 109 ? -3.734 -18.984 3.344 1 96.62 109 MET B O 1
ATOM 1851 N N . GLY B 1 110 ? -3.584 -20.375 1.638 1 95.25 110 GLY B N 1
ATOM 1852 C CA . GLY B 1 110 ? -3.992 -21.516 2.449 1 95.25 110 GLY B CA 1
ATOM 1853 C C . GLY B 1 110 ? -5.441 -21.906 2.24 1 95.25 110 GLY B C 1
ATOM 1854 O O . GLY B 1 110 ? -5.965 -22.766 2.953 1 95.25 110 GLY B O 1
ATOM 1855 N N . THR B 1 111 ? -6.078 -21.266 1.342 1 95.19 111 THR B N 1
ATOM 1856 C CA . THR B 1 111 ? -7.477 -21.594 1.069 1 95.19 111 THR B CA 1
ATOM 1857 C C . THR B 1 111 ? -7.605 -23.031 0.562 1 95.19 111 THR B C 1
ATOM 1859 O O . THR B 1 111 ? -6.785 -23.484 -0.233 1 95.19 111 THR B O 1
ATOM 1862 N N . ASP B 1 112 ? -8.641 -23.688 0.889 1 93.62 112 ASP B N 1
ATOM 1863 C CA . ASP B 1 112 ? -8.922 -25.047 0.434 1 93.62 112 ASP B CA 1
ATOM 1864 C C . ASP B 1 112 ? -9.422 -25.047 -1.009 1 93.62 112 ASP B C 1
ATOM 1866 O O . ASP B 1 112 ? -10.398 -24.359 -1.334 1 93.62 112 ASP B O 1
ATOM 1870 N N . PRO B 1 113 ? -8.828 -25.859 -1.831 1 92.81 113 PRO B N 1
ATOM 1871 C CA . PRO B 1 113 ? -9.242 -25.922 -3.234 1 92.81 113 PRO B CA 1
ATOM 1872 C C . PRO B 1 113 ? -10.742 -26.188 -3.395 1 92.81 113 PRO B C 1
ATOM 1874 O O . PRO B 1 113 ? -11.359 -25.672 -4.328 1 92.81 113 PRO B O 1
ATOM 1877 N N . LYS B 1 114 ? -11.305 -26.922 -2.594 1 90.44 114 LYS B N 1
ATOM 1878 C CA . LYS B 1 114 ? -12.711 -27.297 -2.691 1 90.44 114 LYS B CA 1
ATOM 1879 C C . LYS B 1 114 ? -13.617 -26.078 -2.566 1 90.44 114 LYS B C 1
ATOM 1881 O O . LYS B 1 114 ? -14.742 -26.078 -3.064 1 90.44 114 LYS B O 1
ATOM 1886 N N . THR B 1 115 ? -13.125 -25.047 -1.896 1 89.94 115 THR B N 1
ATOM 1887 C CA . THR B 1 115 ? -13.922 -23.844 -1.688 1 89.94 115 THR B CA 1
ATOM 1888 C C . THR B 1 115 ? -13.867 -22.938 -2.912 1 89.94 115 THR B C 1
ATOM 1890 O O . THR B 1 115 ? -14.672 -22.016 -3.049 1 89.94 115 THR B O 1
ATOM 1893 N N . LEU B 1 116 ? -12.953 -23.188 -3.738 1 88.44 116 LEU B N 1
ATOM 1894 C CA . LEU B 1 116 ? -12.727 -22.328 -4.895 1 88.44 116 LEU B CA 1
ATOM 1895 C C . LEU B 1 116 ? -13.414 -22.906 -6.133 1 88.44 116 LEU B C 1
ATOM 1897 O O . LEU B 1 116 ? -13.375 -22.297 -7.203 1 88.44 116 LEU B O 1
ATOM 1901 N N . VAL B 1 117 ? -14.023 -24.062 -5.906 1 82.12 117 VAL B N 1
ATOM 1902 C CA . VAL B 1 117 ? -14.672 -24.734 -7.027 1 82.12 117 VAL B CA 1
ATOM 1903 C C . VAL B 1 117 ? -15.953 -24 -7.406 1 82.12 117 VAL B C 1
ATOM 1905 O O . VAL B 1 117 ? -16.766 -23.672 -6.543 1 82.12 117 VAL B O 1
ATOM 1908 N N . GLY B 1 118 ? -15.945 -23 -8.312 1 65.75 118 GLY B N 1
ATOM 1909 C CA . GLY B 1 118 ? -17.156 -22.344 -8.773 1 65.75 118 GLY B CA 1
ATOM 1910 C C . GLY B 1 118 ? -18.281 -23.328 -9.086 1 65.75 118 GLY B C 1
ATOM 1911 O O . GLY B 1 118 ? -18.047 -24.531 -9.164 1 65.75 118 GLY B O 1
ATOM 1912 N N . PRO B 1 119 ? -19.562 -22.781 -8.898 1 56.47 119 PRO B N 1
ATOM 1913 C CA . PRO B 1 119 ? -20.734 -23.609 -9.195 1 56.47 119 PRO B CA 1
ATOM 1914 C C . PRO B 1 119 ? -20.641 -24.297 -10.555 1 56.47 119 PRO B C 1
ATOM 1916 O O . PRO B 1 119 ? -20.094 -23.719 -11.508 1 56.47 119 PRO B O 1
ATOM 1919 N N . THR B 1 120 ? -20.422 -25.594 -10.562 1 45.56 120 THR B N 1
ATOM 1920 C CA . THR B 1 120 ? -20.562 -26.391 -11.781 1 45.56 120 THR B CA 1
ATOM 1921 C C . THR B 1 120 ? -21.875 -26.062 -12.484 1 45.56 120 THR B C 1
ATOM 1923 O O . THR B 1 120 ? -22.953 -26.219 -11.906 1 45.56 120 THR B O 1
ATOM 1926 N N . TYR B 1 121 ? -21.891 -24.938 -13.203 1 42.44 121 TYR B N 1
ATOM 1927 C CA . TYR B 1 121 ? -23.141 -24.844 -13.953 1 42.44 121 TYR B CA 1
ATOM 1928 C C . TYR B 1 121 ? -23.375 -26.109 -14.766 1 42.44 121 TYR B C 1
ATOM 1930 O O . TYR B 1 121 ? -22.562 -26.469 -15.625 1 42.44 121 TYR B O 1
ATOM 1938 N N . ILE B 1 122 ? -23.891 -27.203 -14.156 1 41.34 122 ILE B N 1
ATOM 1939 C CA . ILE B 1 122 ? -24.422 -28.328 -14.914 1 41.34 122 ILE B CA 1
ATOM 1940 C C . ILE B 1 122 ? -25.422 -27.828 -15.953 1 41.34 122 ILE B C 1
ATOM 1942 O O . ILE B 1 122 ? -26.422 -27.203 -15.602 1 41.34 122 ILE B O 1
ATOM 1946 N N . ARG B 1 123 ? -24.938 -27.75 -17.266 1 32.88 123 ARG B N 1
ATOM 1947 C CA . ARG B 1 123 ? -25.969 -27.703 -18.297 1 32.88 123 ARG B CA 1
ATOM 1948 C C . ARG B 1 123 ? -26.797 -28.984 -18.328 1 32.88 123 ARG B C 1
ATOM 1950 O O . ARG B 1 123 ? -26.25 -30.078 -18.094 1 32.88 123 ARG B O 1
#

Radius of gyration: 22.56 Å; Cα contacts (8 Å, |Δi|>4): 222; chains: 2; bounding box: 44×62×47 Å

pLDDT: mean 90.63, std 14.6, range [32.88, 98.44]

Sequence (246 aa):
MLIASSINELQSAKGAIETLKSTQPALFQKFMNSIRLTHQLQFGFQYMGCLITEEDSSSFRPASQDEYVLSVYQREIKELKADSKFHDLKQLLASYKQISYANICKLAMGTDPKTLVGPTYIRMLIASSINELQSAKGAIETLKSTQPALFQKFMNSIRLTHQLQFGFQYMGCLITEEDSSSFRPASQDEYVLSVYQREIKELKADSKFHDLKQLLASYKQISYANICKLAMGTDPKTLVGPTYIR

Solvent-accessible surface area (backbone atoms only — not comparable to full-atom values): 13813 Å² total; per-residue (Å²): 112,73,47,56,56,48,45,55,52,40,48,52,49,45,51,54,49,51,48,43,43,71,77,36,48,69,60,41,49,48,50,49,48,51,52,51,42,36,54,47,53,66,41,50,44,56,26,52,42,19,59,67,60,68,43,90,33,77,93,42,56,60,77,72,77,50,63,62,53,50,49,56,52,49,51,55,51,50,56,49,62,65,41,93,65,32,63,61,56,34,49,53,51,63,73,46,45,87,69,31,42,52,48,53,50,40,39,72,73,62,48,60,52,78,75,66,54,62,82,58,77,78,127,112,72,46,55,54,49,44,53,49,40,48,51,49,45,51,53,50,52,49,41,44,71,77,35,49,68,60,40,50,50,50,49,47,51,52,50,42,35,54,46,52,68,42,51,45,56,26,50,43,19,59,67,59,68,43,90,33,77,92,42,55,63,78,73,78,49,65,62,52,51,50,56,52,50,51,55,51,50,56,50,63,66,40,94,65,33,64,61,58,34,49,52,51,63,74,45,46,88,70,32,41,51,49,51,50,40,39,73,73,62,50,59,53,78,77,67,53,63,81,60,79,77,126

Organism: NCBI:txid1637975

Secondary structure (DSSP, 8-state):
-HHHHHHHHHHHHHHHHHHHHHH-HHHHHHHHHHHHHHHHTT--HHHHHHHHHT---GGG--S---HHHHHHHHHHHHHHHTSTTHHHHHHHHHHTGGG-HHHHHHHHTT--GGGG-------/-HHHHHHHHHHHHHHHHHHHHHH-HHHHHHHHHHHHHHHHTT--HHHHHHHHHT---GGG--S---HHHHHHHHHHHHHHHTSTTHHHHHHHHHHTGGG-HHHHHHHHTT--GGGG-------

Foldseek 3Di:
DVLVVLLVLLVVLLVLLVVCCVPPVPLLVLVLVLLVLCVVVVADLQLVLCLLLVHDNPVRPDPPPDPVSVVVSSVSSVVSCPDPVSVSVSCSCVVSCVSPSVSSSCSSVPDRSVVSRPPPPPD/DVLVVLLVLLVVLLVLLVVCCVPPVPLLVLVLVLLVLCVVVVADLQLVLCLLLVHDNPVRPDPPPDPVSVVVSSVSSVVSCPDPVSVSVSCSCVVSCVSPSVSSSCSSVPDRSVVSRPPPPPD